Protein AF-0000000084396147 (afdb_homodimer)

Structure (mmCIF, N/CA/C/O backbone):
data_AF-0000000084396147-model_v1
#
loop_
_entity.id
_entity.type
_entity.pdbx_description
1 polymer 'Uncharacterized protein'
#
loop_
_atom_site.group_PDB
_atom_site.id
_atom_site.type_symbol
_atom_site.label_atom_id
_atom_site.label_alt_id
_atom_site.label_comp_id
_atom_site.label_asym_id
_atom_site.label_entity_id
_atom_site.label_seq_id
_atom_site.pdbx_PDB_ins_code
_atom_site.Cartn_x
_atom_site.Cartn_y
_atom_site.Cartn_z
_atom_site.occupancy
_atom_site.B_iso_or_equiv
_atom_site.auth_seq_id
_atom_site.auth_comp_id
_atom_site.auth_asym_id
_atom_site.auth_atom_id
_atom_site.pdbx_PDB_model_num
ATOM 1 N N . MET A 1 1 ? -31.562 9.648 -6.883 1 47.06 1 MET A N 1
ATOM 2 C CA . MET A 1 1 ? -31.438 8.195 -6.953 1 47.06 1 MET A CA 1
ATOM 3 C C . MET A 1 1 ? -31.266 7.602 -5.562 1 47.06 1 MET A C 1
ATOM 5 O O . MET A 1 1 ? -30.641 8.211 -4.691 1 47.06 1 MET A O 1
ATOM 9 N N . PRO A 1 2 ? -32.125 6.75 -5.215 1 52.59 2 PRO A N 1
ATOM 10 C CA . PRO A 1 2 ? -31.953 6.184 -3.875 1 52.59 2 PRO A CA 1
ATOM 11 C C . PRO A 1 2 ? -30.484 5.891 -3.551 1 52.59 2 PRO A C 1
ATOM 13 O O . PRO A 1 2 ? -29.703 5.594 -4.453 1 52.59 2 PRO A O 1
ATOM 16 N N . PRO A 1 3 ? -29.984 6.391 -2.49 1 56.5 3 PRO A N 1
ATOM 17 C CA . PRO A 1 3 ? -28.578 6.117 -2.156 1 56.5 3 PRO A CA 1
ATOM 18 C C . PRO A 1 3 ? -28.188 4.668 -2.424 1 56.5 3 PRO A C 1
ATOM 20 O O . PRO A 1 3 ? -29.016 3.764 -2.311 1 56.5 3 PRO A O 1
ATOM 23 N N . LYS A 1 4 ? -27.188 4.496 -3.266 1 65 4 LYS A N 1
ATOM 24 C CA . LYS A 1 4 ? -26.766 3.129 -3.545 1 65 4 LYS A CA 1
ATOM 25 C C . LYS A 1 4 ? -26.594 2.332 -2.254 1 65 4 LYS A C 1
ATOM 27 O O . LYS A 1 4 ? -26.109 2.865 -1.249 1 65 4 LYS A O 1
ATOM 32 N N . SER A 1 5 ? -27.391 1.349 -2.078 1 75.25 5 SER A N 1
ATOM 33 C CA . SER A 1 5 ? -27.453 0.517 -0.882 1 75.25 5 SER A CA 1
ATOM 34 C C . SER A 1 5 ? -26.078 0.096 -0.412 1 75.25 5 SER A C 1
ATOM 36 O O . SER A 1 5 ? -25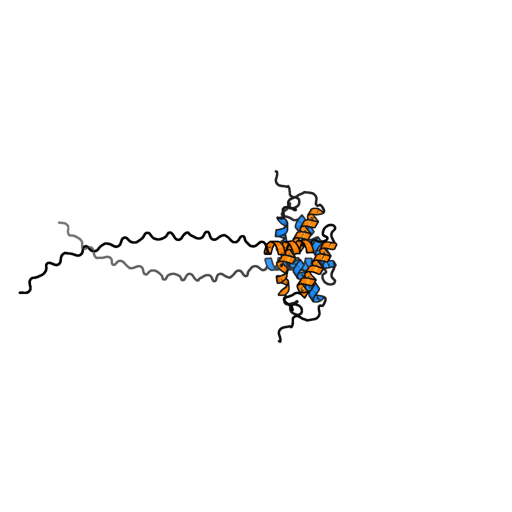.875 -0.236 0.76 1 75.25 5 SER A O 1
ATOM 38 N N . GLY A 1 6 ? -25.094 0.257 -1.219 1 87 6 GLY A N 1
ATOM 39 C CA . GLY A 1 6 ? -23.766 -0.21 -0.86 1 87 6 GLY A CA 1
ATOM 40 C C . GLY A 1 6 ? -23.656 -1.722 -0.788 1 87 6 GLY A C 1
ATOM 41 O O . GLY A 1 6 ? -22.656 -2.26 -0.321 1 87 6 GLY A O 1
ATOM 42 N N . ASN A 1 7 ? -24.734 -2.502 -1.278 1 92.38 7 ASN A N 1
ATOM 43 C CA . ASN A 1 7 ? -24.781 -3.955 -1.157 1 92.38 7 ASN A CA 1
ATOM 44 C C . ASN A 1 7 ? -24.75 -4.633 -2.525 1 92.38 7 ASN A C 1
ATOM 46 O O . ASN A 1 7 ? -25.281 -5.734 -2.691 1 92.38 7 ASN A O 1
ATOM 50 N N . ASP A 1 8 ? -24.234 -3.932 -3.51 1 94.38 8 ASP A N 1
ATOM 51 C CA . ASP A 1 8 ? -24.094 -4.535 -4.828 1 94.38 8 ASP A CA 1
ATOM 52 C C . ASP A 1 8 ? -23.156 -5.742 -4.781 1 94.38 8 ASP A C 1
ATOM 54 O O . ASP A 1 8 ? -22.328 -5.855 -3.875 1 94.38 8 ASP A O 1
ATOM 58 N N . PRO A 1 9 ? -23.422 -6.664 -5.762 1 96.44 9 PRO A N 1
ATOM 59 C CA . PRO A 1 9 ? -22.469 -7.781 -5.828 1 96.44 9 PRO A CA 1
ATOM 60 C C . PRO A 1 9 ? -21.047 -7.328 -6.133 1 96.44 9 PRO A C 1
ATOM 62 O O . PRO A 1 9 ? -20.844 -6.402 -6.926 1 96.44 9 PRO A O 1
ATOM 65 N N . TRP A 1 10 ? -20.141 -7.969 -5.406 1 96.94 10 TRP A N 1
ATOM 66 C CA . TRP A 1 10 ? -18.719 -7.699 -5.66 1 96.94 10 TRP A CA 1
ATOM 67 C C . TRP A 1 10 ? -18.312 -8.203 -7.043 1 96.94 10 TRP A C 1
ATOM 69 O O . TRP A 1 10 ? -18.688 -9.305 -7.445 1 96.94 10 TRP A O 1
ATOM 79 N N . ASN A 1 11 ? -17.656 -7.395 -7.824 1 96.19 11 ASN A N 1
ATOM 80 C CA . ASN A 1 11 ? -17.125 -7.848 -9.102 1 96.19 11 ASN A CA 1
ATOM 81 C C . ASN A 1 11 ? -15.641 -7.496 -9.25 1 96.19 11 ASN A C 1
ATOM 83 O O . ASN A 1 11 ? -15.047 -6.906 -8.352 1 96.19 11 ASN A O 1
ATOM 87 N N . ASP A 1 12 ? -15.031 -7.844 -10.398 1 96.62 12 ASP A N 1
ATOM 88 C CA . ASP A 1 12 ? -13.594 -7.699 -10.617 1 96.62 12 ASP A CA 1
ATOM 89 C C . ASP A 1 12 ? -13.195 -6.227 -10.672 1 96.62 12 ASP A C 1
ATOM 91 O O . ASP A 1 12 ? -12.078 -5.867 -10.297 1 96.62 12 ASP A O 1
ATOM 95 N N . GLU A 1 13 ? -14.055 -5.484 -11.094 1 97.12 13 GLU A N 1
ATOM 96 C CA . GLU A 1 13 ? -13.75 -4.062 -11.188 1 97.12 13 GLU A CA 1
ATOM 97 C C . GLU A 1 13 ? -13.516 -3.455 -9.805 1 97.12 13 GLU A C 1
ATOM 99 O O . GLU A 1 13 ? -12.648 -2.598 -9.633 1 97.12 13 GLU A O 1
ATOM 104 N N . HIS A 1 14 ? -14.2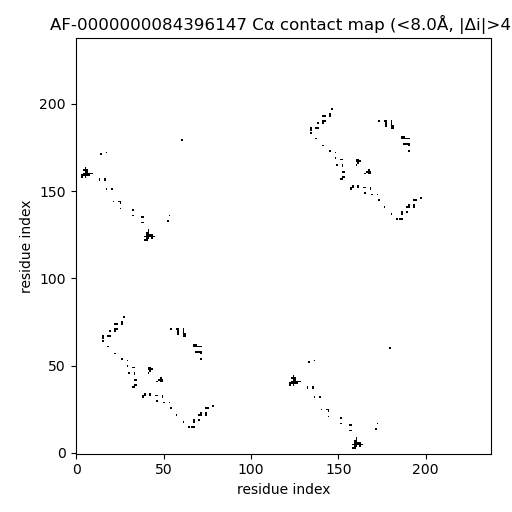73 -3.875 -8.867 1 98.19 14 HIS A N 1
ATOM 105 C CA . HIS A 1 14 ? -14.078 -3.402 -7.504 1 98.19 14 HIS A CA 1
ATOM 106 C C . HIS A 1 14 ? -12.68 -3.746 -7 1 98.19 14 HIS A C 1
ATOM 108 O O . HIS A 1 14 ? -11.992 -2.898 -6.422 1 98.19 14 HIS A O 1
ATOM 114 N N . THR A 1 15 ? -12.242 -4.965 -7.305 1 98.44 15 THR A N 1
ATOM 115 C CA . THR A 1 15 ? -10.914 -5.402 -6.895 1 98.44 15 THR A CA 1
ATOM 116 C C . THR A 1 15 ? -9.836 -4.59 -7.602 1 98.44 15 THR A C 1
ATOM 118 O O . THR A 1 15 ? -8.867 -4.156 -6.977 1 98.44 15 THR A O 1
ATOM 121 N N . ARG A 1 16 ? -10.094 -4.344 -8.859 1 98.5 16 ARG A N 1
ATOM 122 C CA . ARG A 1 16 ? -9.125 -3.578 -9.633 1 98.5 16 ARG A CA 1
ATOM 123 C C . ARG A 1 16 ? -8.984 -2.162 -9.086 1 98.5 16 ARG A C 1
ATOM 125 O O . ARG A 1 16 ? -7.871 -1.63 -9 1 98.5 16 ARG A O 1
ATOM 132 N N . GLU A 1 17 ? -10.07 -1.637 -8.664 1 98.31 17 GLU A N 1
ATOM 133 C CA . GLU A 1 17 ? -10.047 -0.285 -8.117 1 98.31 17 GLU A CA 1
ATOM 134 C C . GLU A 1 17 ? -9.305 -0.244 -6.785 1 98.31 17 GLU A C 1
ATOM 136 O O . GLU A 1 17 ? -8.586 0.72 -6.496 1 98.31 17 GLU A O 1
ATOM 141 N N . ILE A 1 18 ? -9.414 -1.258 -5.992 1 98.75 18 ILE A N 1
ATOM 142 C CA . ILE A 1 18 ? -8.688 -1.326 -4.727 1 98.75 18 ILE A CA 1
ATOM 143 C C . ILE A 1 18 ? -7.188 -1.435 -4.992 1 98.75 18 ILE A C 1
ATOM 145 O O . ILE A 1 18 ? -6.391 -0.709 -4.395 1 98.75 18 ILE A O 1
ATOM 149 N N . ILE A 1 19 ? -6.848 -2.256 -5.961 1 98.81 19 ILE A N 1
ATOM 150 C CA . ILE A 1 19 ? -5.441 -2.459 -6.301 1 98.81 19 ILE A CA 1
ATOM 151 C C . ILE A 1 19 ? -4.844 -1.156 -6.824 1 98.81 19 ILE A C 1
ATOM 153 O O . ILE A 1 19 ? -3.762 -0.747 -6.398 1 98.81 19 ILE A O 1
ATOM 157 N N . ARG A 1 20 ? -5.59 -0.518 -7.645 1 98.56 20 ARG A N 1
ATOM 158 C CA . ARG A 1 20 ? -5.109 0.75 -8.188 1 98.56 20 ARG A CA 1
ATOM 159 C C . ARG A 1 20 ? -4.914 1.779 -7.078 1 98.56 20 ARG A C 1
ATOM 161 O O . ARG A 1 20 ? -3.9 2.48 -7.047 1 98.56 20 ARG A O 1
ATOM 168 N N . GLY A 1 21 ? -5.844 1.813 -6.207 1 98.38 21 GLY A N 1
ATOM 169 C CA . GLY A 1 21 ? -5.742 2.717 -5.074 1 98.38 21 GLY A CA 1
ATOM 170 C C . GLY A 1 21 ? -4.547 2.428 -4.188 1 98.38 21 GLY A C 1
ATOM 171 O O . GLY A 1 21 ? -3.875 3.35 -3.721 1 98.38 21 GLY A O 1
ATOM 172 N N . MET A 1 22 ? -4.242 1.168 -3.965 1 98.75 22 MET A N 1
ATOM 173 C CA . MET A 1 22 ? -3.092 0.775 -3.156 1 98.75 22 MET A CA 1
ATOM 174 C C . MET A 1 22 ? -1.788 1.199 -3.826 1 98.75 22 MET A C 1
ATOM 176 O O . MET A 1 22 ? -0.907 1.765 -3.176 1 98.75 22 MET A O 1
ATOM 180 N N . ILE A 1 23 ? -1.721 0.936 -5.117 1 98.81 23 ILE A N 1
ATOM 181 C CA . ILE A 1 23 ? -0.537 1.297 -5.891 1 98.81 23 ILE A CA 1
ATOM 182 C C . ILE A 1 23 ? -0.331 2.809 -5.84 1 98.81 23 ILE A C 1
ATOM 184 O O . ILE A 1 23 ? 0.767 3.283 -5.539 1 98.81 23 ILE A O 1
ATOM 188 N N . ARG A 1 24 ? -1.347 3.51 -6.027 1 98.25 24 ARG A N 1
ATOM 189 C CA . ARG A 1 24 ? -1.283 4.969 -6.012 1 98.25 24 ARG A CA 1
ATOM 190 C C . ARG A 1 24 ? -0.835 5.484 -4.652 1 98.25 24 ARG A C 1
ATOM 192 O O . ARG A 1 24 ? 0.046 6.344 -4.566 1 98.25 24 ARG A O 1
ATOM 199 N N . MET A 1 25 ? -1.379 4.953 -3.648 1 98.12 25 MET A N 1
ATOM 200 C CA . MET A 1 25 ? -1.075 5.383 -2.287 1 98.12 25 MET A CA 1
ATOM 201 C C . MET A 1 25 ? 0.395 5.148 -1.957 1 98.12 25 MET A C 1
ATOM 203 O O . MET A 1 25 ? 1.067 6.039 -1.434 1 98.12 25 MET A O 1
ATOM 207 N N . ILE A 1 26 ? 0.879 4.023 -2.303 1 98.62 26 ILE A N 1
ATOM 208 C CA . ILE A 1 26 ? 2.264 3.682 -2 1 98.62 26 ILE A CA 1
ATOM 209 C C . ILE A 1 26 ? 3.205 4.551 -2.83 1 98.62 26 ILE A C 1
ATOM 211 O O . ILE A 1 26 ? 4.168 5.117 -2.305 1 98.62 26 ILE A O 1
ATOM 215 N N . LEU A 1 27 ? 2.883 4.742 -4.082 1 98.31 27 LEU A N 1
ATOM 216 C CA . LEU A 1 27 ? 3.734 5.531 -4.965 1 98.31 27 LEU A CA 1
ATOM 217 C C . LEU A 1 27 ? 3.77 6.988 -4.523 1 98.31 27 LEU A C 1
ATOM 219 O O . LEU A 1 27 ? 4.812 7.641 -4.602 1 98.31 27 LEU A O 1
ATOM 223 N N . GLN A 1 28 ? 2.707 7.484 -4 1 96.81 28 GLN A N 1
ATOM 224 C CA . GLN A 1 28 ? 2.625 8.875 -3.566 1 96.81 28 GLN A CA 1
ATOM 225 C C . GLN A 1 28 ? 3.398 9.094 -2.27 1 96.81 28 GLN A C 1
ATOM 227 O O . GLN A 1 28 ? 3.777 10.219 -1.95 1 96.81 28 GLN A O 1
ATOM 232 N N . ASN A 1 29 ? 3.641 8.023 -1.594 1 96.88 29 ASN A N 1
ATOM 233 C CA . ASN A 1 29 ? 4.254 8.148 -0.275 1 96.88 29 ASN A CA 1
ATOM 234 C C . ASN A 1 29 ? 5.617 7.469 -0.222 1 96.88 29 ASN A C 1
ATOM 236 O O . ASN A 1 29 ? 6.121 7.16 0.86 1 96.88 29 ASN A O 1
ATOM 240 N N . ARG A 1 30 ? 6.25 7.215 -1.302 1 95.19 30 ARG A N 1
ATOM 241 C CA . ARG A 1 30 ? 7.52 6.5 -1.397 1 95.19 30 ARG A CA 1
ATOM 242 C C . ARG A 1 30 ? 8.586 7.164 -0.536 1 95.19 30 ARG A C 1
ATOM 244 O O . ARG A 1 30 ? 9.406 6.48 0.086 1 95.19 30 ARG A O 1
ATOM 251 N N . PRO A 1 31 ? 8.617 8.477 -0.438 1 94.12 31 PRO A N 1
ATOM 252 C CA . PRO A 1 31 ? 9.703 9.102 0.326 1 94.12 31 PRO A CA 1
ATOM 253 C C . PRO A 1 31 ? 9.688 8.703 1.8 1 94.12 31 PRO A C 1
ATOM 255 O O . PRO A 1 31 ? 10.727 8.742 2.465 1 94.12 31 PRO A O 1
ATOM 258 N N . THR A 1 32 ? 8.484 8.336 2.271 1 95.94 32 THR A N 1
ATOM 259 C CA . THR A 1 32 ? 8.383 7.875 3.652 1 95.94 32 THR A CA 1
ATOM 260 C C . THR A 1 32 ? 9.297 6.676 3.893 1 95.94 32 THR A C 1
ATOM 262 O O . THR A 1 32 ? 9.883 6.543 4.969 1 95.94 32 THR A O 1
ATOM 265 N N . PHE A 1 33 ? 9.516 5.863 2.914 1 97.44 33 PHE A N 1
ATOM 266 C CA . PHE A 1 33 ? 10.297 4.641 3.029 1 97.44 33 PHE A CA 1
ATOM 267 C C . PHE A 1 33 ? 11.789 4.961 3.08 1 97.44 33 PHE A C 1
ATOM 269 O O . PHE A 1 33 ? 12.57 4.195 3.645 1 97.44 33 PHE A O 1
ATOM 276 N N . TYR A 1 34 ? 12.148 6.102 2.59 1 94.5 34 TYR A N 1
ATOM 277 C CA . TYR A 1 34 ? 13.562 6.445 2.457 1 94.5 34 TYR A CA 1
ATOM 278 C C . TYR A 1 34 ? 14.18 6.77 3.812 1 94.5 34 TYR A C 1
ATOM 280 O O . TYR A 1 34 ? 15.398 6.77 3.965 1 94.5 34 TYR A O 1
ATOM 288 N N . THR A 1 35 ? 13.312 7.016 4.684 1 92.88 35 THR A N 1
ATOM 289 C CA . THR A 1 35 ? 13.789 7.473 5.984 1 92.88 35 THR A CA 1
ATOM 290 C C . THR A 1 35 ? 13.664 6.367 7.027 1 92.88 35 THR A C 1
ATOM 292 O O . THR A 1 35 ? 13.93 6.586 8.211 1 92.88 35 THR A O 1
ATOM 295 N N . PHE A 1 36 ? 13.266 5.203 6.629 1 95.5 36 PHE A N 1
ATOM 296 C CA . PHE A 1 36 ? 13.211 4.094 7.57 1 95.5 36 PHE A CA 1
ATOM 297 C C . PHE A 1 36 ? 14.602 3.781 8.117 1 95.5 36 PHE A C 1
ATOM 299 O O . PHE A 1 36 ? 15.547 3.584 7.355 1 95.5 36 PHE A O 1
ATOM 306 N N . PRO A 1 37 ? 14.703 3.67 9.383 1 95.19 37 PRO A N 1
ATOM 307 C CA . PRO A 1 37 ? 16 3.354 9.961 1 95.19 37 PRO A CA 1
ATOM 308 C C . PRO A 1 37 ? 16.578 2.031 9.445 1 95.19 37 PRO A C 1
ATOM 310 O O . PRO A 1 37 ? 17.781 1.929 9.188 1 95.19 37 PRO A O 1
ATOM 313 N N . ALA A 1 38 ? 15.75 1.101 9.234 1 95.44 38 ALA A N 1
ATOM 314 C CA . ALA A 1 38 ? 16.156 -0.234 8.805 1 95.44 38 ALA A CA 1
ATOM 315 C C . ALA A 1 38 ? 16.688 -0.218 7.375 1 95.44 38 ALA A C 1
ATOM 317 O O . ALA A 1 38 ? 17.297 -1.181 6.922 1 95.44 38 ALA A O 1
ATOM 318 N N . LEU A 1 39 ? 16.453 0.904 6.703 1 97.25 39 LEU A N 1
ATOM 319 C CA . LEU A 1 39 ? 16.828 0.969 5.297 1 97.25 39 LEU A CA 1
ATOM 320 C C . LEU A 1 39 ? 17.969 1.969 5.082 1 97.25 39 LEU A C 1
ATOM 322 O O . LEU A 1 39 ? 18.328 2.264 3.941 1 97.25 39 LEU A O 1
ATOM 326 N N . GLU A 1 40 ? 18.5 2.512 6.109 1 94.62 40 GLU A N 1
ATOM 327 C CA . GLU A 1 40 ? 19.531 3.535 6.031 1 94.62 40 GLU A CA 1
ATOM 328 C C . GLU A 1 40 ? 20.75 3.035 5.242 1 94.62 40 GLU A C 1
ATOM 330 O O . GLU A 1 40 ? 21.328 3.781 4.457 1 94.62 40 GLU A O 1
ATOM 335 N N . GLY A 1 41 ? 21.047 1.804 5.367 1 94.75 41 GLY A N 1
ATOM 336 C CA . GLY A 1 41 ? 22.234 1.228 4.73 1 94.75 41 GLY A CA 1
ATOM 337 C C . GLY A 1 41 ? 22.078 1.095 3.225 1 94.75 41 GLY A C 1
ATOM 338 O O . GLY A 1 41 ? 23.078 0.9 2.518 1 94.75 41 GLY A O 1
ATOM 339 N N . VAL A 1 42 ? 20.859 1.309 2.773 1 96.75 42 VAL A N 1
ATOM 340 C CA . VAL A 1 42 ? 20.641 1.106 1.344 1 96.75 42 VAL A CA 1
ATOM 341 C C . VAL A 1 42 ? 19.984 2.338 0.742 1 96.75 42 VAL A C 1
ATOM 343 O O . VAL A 1 42 ? 19.328 2.252 -0.305 1 96.75 42 VAL A O 1
ATOM 346 N N . SER A 1 43 ? 20.078 3.447 1.397 1 95.25 43 SER A N 1
ATOM 347 C CA . SER A 1 43 ? 19.328 4.637 1.021 1 95.25 43 SER A CA 1
ATOM 348 C C . SER A 1 43 ? 20.188 5.605 0.216 1 95.25 43 SER A C 1
ATOM 350 O O . SER A 1 43 ? 19.812 6.77 0.039 1 95.25 43 SER A O 1
ATOM 352 N N . ALA A 1 44 ? 21.312 5.164 -0.291 1 91.81 44 ALA A N 1
ATOM 353 C CA . ALA A 1 44 ? 22.172 6.043 -1.071 1 91.81 44 ALA A CA 1
ATOM 354 C C . ALA A 1 44 ? 21.438 6.598 -2.291 1 91.81 44 ALA A C 1
ATOM 356 O O . ALA A 1 44 ? 20.359 6.121 -2.637 1 91.81 44 ALA A O 1
ATOM 357 N N . ASN A 1 45 ? 21.969 7.668 -2.871 1 93.88 45 ASN A N 1
ATOM 358 C CA . ASN A 1 45 ? 21.422 8.266 -4.082 1 93.88 45 ASN A CA 1
ATOM 359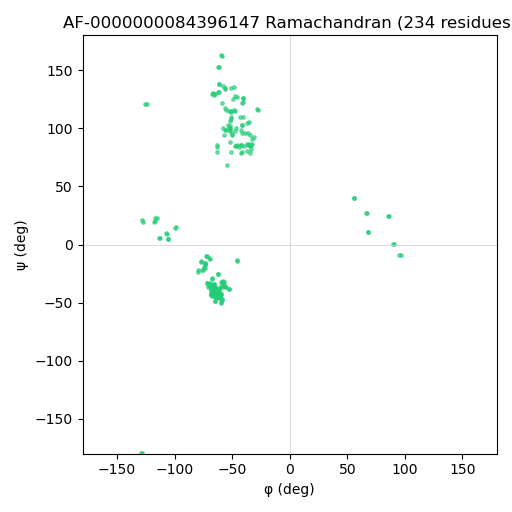 C C . ASN A 1 45 ? 19.938 8.633 -3.906 1 93.88 45 ASN A C 1
ATOM 361 O O . ASN A 1 45 ? 19.109 8.32 -4.762 1 93.88 45 ASN A O 1
ATOM 365 N N . ARG A 1 46 ? 19.594 9.133 -2.785 1 92.5 46 ARG A N 1
ATOM 366 C CA . ARG A 1 46 ? 18.281 9.664 -2.473 1 92.5 46 ARG A CA 1
ATOM 367 C C . ARG A 1 46 ? 17.234 8.555 -2.477 1 92.5 46 ARG A C 1
ATOM 369 O O . ARG A 1 46 ? 16.094 8.773 -2.9 1 92.5 46 ARG A O 1
ATOM 376 N N . GLY A 1 47 ? 17.688 7.332 -2.191 1 95.31 47 GLY A N 1
ATOM 377 C CA . GLY A 1 47 ? 16.734 6.234 -2.023 1 95.31 47 GLY A CA 1
ATOM 378 C C . GLY A 1 47 ? 16.375 5.559 -3.332 1 95.31 47 GLY A C 1
ATOM 379 O O . GLY A 1 47 ? 15.328 4.918 -3.432 1 95.31 47 GLY A O 1
ATOM 380 N N . ASP A 1 48 ? 17.25 5.633 -4.371 1 96.12 48 ASP A N 1
ATOM 381 C CA . ASP A 1 48 ? 16.938 5.102 -5.699 1 96.12 48 ASP A CA 1
ATOM 382 C C . ASP A 1 48 ? 16.703 3.594 -5.645 1 96.12 48 ASP A C 1
ATOM 384 O O . ASP A 1 48 ? 15.805 3.076 -6.305 1 96.12 48 ASP A O 1
ATOM 388 N N . ARG A 1 49 ? 17.453 2.857 -4.836 1 97.31 49 ARG A N 1
ATOM 389 C CA . ARG A 1 49 ? 17.328 1.409 -4.73 1 97.31 49 ARG A CA 1
ATOM 390 C C . ARG A 1 49 ? 16.016 1.034 -4.027 1 97.31 49 ARG A C 1
ATOM 392 O O . ARG A 1 49 ? 15.367 0.059 -4.402 1 97.31 49 ARG A O 1
ATOM 399 N N . ILE A 1 50 ? 15.656 1.828 -3.078 1 98.31 50 ILE A N 1
ATOM 400 C CA . ILE A 1 50 ? 14.414 1.602 -2.352 1 98.31 50 ILE A CA 1
ATOM 401 C C . ILE A 1 50 ? 13.219 1.838 -3.279 1 98.31 50 ILE A C 1
ATOM 403 O O . ILE A 1 50 ? 12.305 1.015 -3.346 1 98.31 50 ILE A O 1
ATOM 407 N N . ASN A 1 51 ? 13.328 2.916 -4.023 1 98 51 ASN A N 1
ATOM 408 C CA . ASN A 1 51 ? 12.281 3.236 -4.992 1 98 51 ASN A CA 1
ATOM 409 C C . ASN A 1 51 ? 12.125 2.129 -6.031 1 98 51 ASN A C 1
ATOM 411 O O . ASN A 1 51 ? 11.008 1.74 -6.363 1 98 51 ASN A O 1
ATOM 415 N N . ALA A 1 52 ? 13.219 1.633 -6.52 1 98.25 52 ALA A N 1
ATOM 416 C CA . ALA A 1 52 ? 13.188 0.556 -7.508 1 98.25 52 ALA A CA 1
ATOM 417 C C . ALA A 1 52 ? 12.523 -0.694 -6.934 1 98.25 52 ALA A C 1
ATOM 419 O O . ALA A 1 52 ? 11.727 -1.346 -7.605 1 98.25 52 ALA A O 1
ATOM 420 N N . LYS A 1 53 ? 12.836 -1 -5.699 1 98.69 53 LYS A N 1
ATOM 421 C CA . LYS A 1 53 ? 12.266 -2.184 -5.059 1 98.69 53 LYS A CA 1
ATOM 422 C C . LYS A 1 53 ? 10.766 -2.014 -4.824 1 98.69 53 LYS A C 1
ATOM 424 O O . LYS A 1 53 ? 9.992 -2.951 -5.023 1 98.69 53 LYS A O 1
ATOM 429 N N . ILE A 1 54 ? 10.359 -0.833 -4.438 1 98.75 54 ILE A N 1
ATOM 430 C CA . ILE A 1 54 ? 8.945 -0.538 -4.25 1 98.75 54 ILE A CA 1
ATOM 431 C C . ILE A 1 54 ? 8.188 -0.773 -5.555 1 98.75 54 ILE A C 1
ATOM 433 O O . ILE A 1 54 ? 7.16 -1.452 -5.566 1 98.75 54 ILE A O 1
ATOM 437 N N . LYS A 1 55 ? 8.703 -0.276 -6.586 1 98.62 55 LYS A N 1
ATOM 438 C CA . LYS A 1 55 ? 8.055 -0.444 -7.887 1 98.62 55 LYS A CA 1
ATOM 439 C C . LYS A 1 55 ? 8 -1.916 -8.289 1 98.62 55 LYS A C 1
ATOM 441 O O . LYS A 1 55 ? 6.992 -2.379 -8.828 1 98.62 55 LYS A O 1
ATOM 446 N N . GLN A 1 56 ? 9.07 -2.641 -8.008 1 98.56 56 GLN A N 1
ATOM 447 C CA . GLN A 1 56 ? 9.109 -4.07 -8.305 1 98.56 56 GLN A CA 1
ATOM 448 C C . GLN A 1 56 ? 8.023 -4.82 -7.539 1 98.56 56 GLN A C 1
ATOM 450 O O . GLN A 1 56 ? 7.328 -5.664 -8.102 1 98.56 56 GLN A O 1
ATOM 455 N N . ILE A 1 57 ? 7.852 -4.488 -6.316 1 98.62 57 ILE A N 1
ATOM 456 C CA . ILE A 1 57 ? 6.871 -5.152 -5.461 1 98.62 57 ILE A CA 1
ATOM 457 C C . ILE A 1 57 ? 5.461 -4.824 -5.941 1 98.62 57 ILE A C 1
ATOM 459 O O . ILE A 1 57 ? 4.613 -5.715 -6.043 1 98.62 57 ILE A O 1
ATOM 463 N N . LEU A 1 58 ? 5.238 -3.598 -6.277 1 98.75 58 LEU A N 1
ATOM 464 C CA . LEU A 1 58 ? 3.924 -3.17 -6.742 1 98.75 58 LEU A CA 1
ATOM 465 C C . LEU A 1 58 ? 3.588 -3.811 -8.086 1 98.75 58 LEU A C 1
ATOM 467 O O . LEU A 1 58 ? 2.434 -4.172 -8.328 1 98.75 58 LEU A O 1
ATOM 471 N N . LYS A 1 59 ? 4.578 -3.959 -8.938 1 98.69 59 LYS A N 1
ATOM 472 C CA . LYS A 1 59 ? 4.363 -4.637 -10.211 1 98.69 59 LYS A CA 1
ATOM 473 C C . LYS A 1 59 ? 3.986 -6.102 -10 1 98.69 59 LYS A C 1
ATOM 475 O O . LYS A 1 59 ? 3.062 -6.609 -10.633 1 98.69 59 LYS A O 1
ATOM 480 N N . LYS A 1 60 ? 4.633 -6.727 -9.086 1 98.25 60 LYS A N 1
ATOM 481 C CA . LYS A 1 60 ? 4.309 -8.117 -8.781 1 98.25 60 LYS A CA 1
ATOM 482 C C . LYS A 1 60 ? 2.891 -8.234 -8.219 1 98.25 60 LYS A C 1
ATOM 484 O O . LYS A 1 60 ? 2.15 -9.148 -8.586 1 98.25 60 LYS A O 1
ATOM 489 N N . LEU A 1 61 ? 2.533 -7.297 -7.367 1 98.31 61 LEU A N 1
ATOM 490 C CA . LEU A 1 61 ? 1.173 -7.277 -6.84 1 98.31 61 LEU A CA 1
ATOM 491 C C . LEU A 1 61 ? 0.155 -7.145 -7.969 1 98.31 61 LEU A C 1
ATOM 493 O O . LEU A 1 61 ? -0.822 -7.895 -8.016 1 98.31 61 LEU A O 1
ATOM 497 N N . SER A 1 62 ? 0.411 -6.195 -8.805 1 98.25 62 SER A N 1
ATOM 498 C CA . SER A 1 62 ? -0.511 -5.938 -9.906 1 98.25 62 SER A CA 1
ATOM 499 C C . SER A 1 62 ? -0.656 -7.164 -10.805 1 98.25 62 SER A C 1
ATOM 501 O O . SER A 1 62 ? -1.75 -7.457 -11.289 1 98.25 62 SER A O 1
ATOM 503 N N . GLU A 1 63 ? 0.33 -7.93 -10.961 1 96.81 63 GLU A N 1
ATOM 504 C CA . GLU A 1 63 ? 0.358 -9.086 -11.852 1 96.81 63 GLU A CA 1
ATOM 505 C C . GLU A 1 63 ? -0.457 -10.242 -11.281 1 96.81 63 GLU A C 1
ATOM 507 O O . GLU A 1 63 ? -0.817 -11.172 -12.008 1 96.81 63 GLU A O 1
ATOM 512 N N . MET A 1 64 ? -0.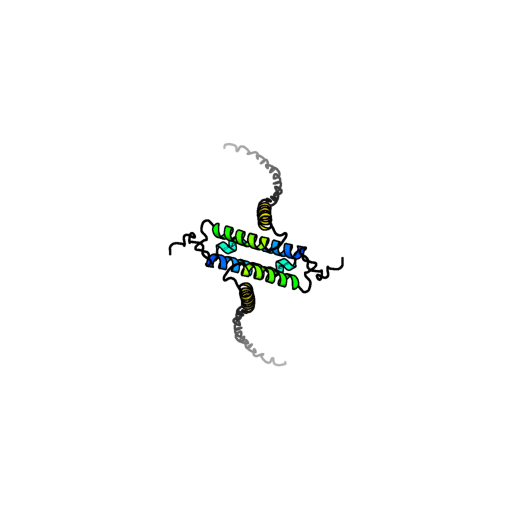759 -10.188 -10.039 1 96.25 64 MET A N 1
ATOM 513 C CA . MET A 1 64 ? -1.537 -11.242 -9.398 1 96.25 64 MET A CA 1
ATOM 514 C C . MET A 1 64 ? -3.016 -11.125 -9.75 1 96.25 64 MET A C 1
ATOM 516 O O . MET A 1 64 ? -3.789 -12.055 -9.531 1 96.25 64 MET A O 1
ATOM 520 N N . TYR A 1 65 ? -3.373 -10 -10.289 1 97.56 65 TYR A N 1
ATOM 521 C CA . TYR A 1 65 ? -4.785 -9.727 -10.547 1 97.56 65 TYR A CA 1
ATOM 522 C C . TYR A 1 65 ? -5.016 -9.359 -12.008 1 97.56 65 TYR A C 1
ATOM 524 O O . TYR A 1 65 ? -4.473 -8.367 -12.492 1 97.56 65 TYR A O 1
ATOM 532 N N . PRO A 1 66 ? -5.867 -10.203 -12.594 1 97.31 66 PRO A N 1
ATOM 533 C CA . PRO A 1 66 ? -6.152 -9.914 -14 1 97.31 66 PRO A CA 1
ATOM 534 C C . PRO A 1 66 ? -6.676 -8.492 -14.219 1 97.31 66 PRO A C 1
ATOM 536 O O . PRO A 1 66 ? -7.531 -8.023 -13.461 1 97.31 66 PRO A O 1
ATOM 539 N N . GLY A 1 67 ? -6.117 -7.852 -15.211 1 97.62 67 GLY A N 1
ATOM 540 C CA . GLY A 1 67 ? -6.586 -6.52 -15.562 1 97.62 67 GLY A CA 1
ATOM 541 C C . GLY A 1 67 ? -5.84 -5.418 -14.836 1 97.62 67 GLY A C 1
ATOM 542 O O . GLY A 1 67 ? -6.109 -4.234 -15.055 1 97.62 67 GLY A O 1
ATOM 543 N N . CYS A 1 68 ? -4.926 -5.809 -14.039 1 98.38 68 CYS A N 1
ATOM 544 C CA . CYS A 1 68 ? -4.207 -4.801 -13.273 1 98.38 68 CYS A CA 1
ATOM 545 C C . CYS A 1 68 ? -2.793 -4.613 -13.805 1 98.38 68 CYS A C 1
ATOM 547 O O . CYS A 1 68 ? -2.008 -3.846 -13.242 1 98.38 68 CYS A O 1
ATOM 549 N N . GLU A 1 69 ? -2.68 -5.277 -14.938 1 96.12 69 GLU A N 1
ATOM 550 C CA . GLU A 1 69 ? -1.368 -5.16 -15.57 1 96.12 69 GLU A CA 1
ATOM 551 C C . GLU A 1 69 ? -1.096 -3.725 -16.016 1 96.12 69 GLU A C 1
ATOM 553 O O . GLU A 1 69 ? -1.981 -3.057 -16.547 1 96.12 69 GLU A O 1
ATOM 558 N N . GLY A 1 70 ? -0.006 -3.094 -15.711 1 97.06 70 GLY A N 1
ATOM 559 C CA . GLY A 1 70 ? 0.371 -1.767 -16.172 1 97.06 70 GLY A CA 1
ATOM 560 C C . GLY A 1 70 ? -0.001 -0.669 -15.195 1 97.06 70 GLY A C 1
ATOM 561 O O . GLY A 1 70 ? 0.374 0.49 -15.383 1 97.06 70 GLY A O 1
ATOM 562 N N . PHE A 1 71 ? -0.762 -1.021 -14.18 1 98.5 71 PHE A N 1
ATOM 563 C CA . PHE A 1 71 ? -1.263 -0.024 -13.242 1 98.5 71 PHE A CA 1
ATOM 564 C C . PHE A 1 71 ? -0.121 0.818 -12.688 1 98.5 71 PHE A C 1
ATOM 566 O O . PHE A 1 71 ? -0.263 2.031 -12.516 1 98.5 71 PHE A O 1
ATOM 573 N N . VAL A 1 72 ? 0.97 0.176 -12.453 1 98.69 72 VAL A N 1
ATOM 574 C CA . VAL A 1 72 ? 2.094 0.892 -11.859 1 98.69 72 VAL A CA 1
ATOM 575 C C . VAL A 1 72 ? 2.602 1.957 -12.828 1 98.69 72 VAL A C 1
ATOM 577 O O . VAL A 1 72 ? 2.758 3.121 -12.453 1 98.69 72 VAL A O 1
ATOM 580 N N . GLU A 1 73 ? 2.795 1.554 -14.023 1 97.81 73 GLU A N 1
ATOM 581 C CA . GLU A 1 73 ? 3.26 2.494 -15.039 1 97.81 73 GLU A CA 1
ATOM 582 C C . GLU A 1 73 ? 2.244 3.611 -15.266 1 97.81 73 GLU A C 1
ATOM 584 O O . GLU A 1 73 ? 2.619 4.777 -15.406 1 97.81 73 GLU A O 1
ATOM 589 N N . GLU A 1 74 ? 1.059 3.277 -15.328 1 97.69 74 GLU A N 1
ATOM 590 C CA . GLU A 1 74 ? 0.003 4.27 -15.516 1 97.69 74 GLU A CA 1
ATOM 591 C C . GLU A 1 74 ? -0.026 5.27 -14.367 1 97.69 74 GLU A C 1
ATOM 593 O O . GLU A 1 74 ? -0.113 6.48 -14.594 1 97.69 74 GLU A O 1
ATOM 598 N N . GLU A 1 75 ? 0.091 4.754 -13.172 1 97.75 75 GLU A N 1
ATOM 599 C CA . GLU A 1 75 ? 0.031 5.637 -12.008 1 97.75 75 GLU A CA 1
ATOM 600 C C . GLU A 1 75 ? 1.273 6.52 -11.93 1 97.75 75 GLU A C 1
ATOM 602 O O . GLU A 1 75 ? 1.19 7.676 -11.516 1 97.75 75 GLU A O 1
ATOM 607 N N . ILE A 1 76 ? 2.381 6.02 -12.328 1 96.94 76 ILE A N 1
ATOM 608 C CA . ILE A 1 76 ? 3.594 6.828 -12.383 1 96.94 76 ILE A CA 1
ATOM 609 C C . ILE A 1 76 ? 3.41 7.973 -13.375 1 96.94 76 ILE A C 1
ATOM 611 O O . ILE A 1 76 ? 3.756 9.117 -13.086 1 96.94 76 ILE A O 1
ATOM 615 N N . LYS A 1 77 ? 2.859 7.68 -14.484 1 95.88 77 LYS A N 1
ATOM 616 C CA . LYS A 1 77 ? 2.596 8.695 -15.5 1 95.88 77 LYS A CA 1
ATOM 617 C C . LYS A 1 77 ? 1.61 9.742 -14.992 1 95.88 77 LYS A C 1
ATOM 619 O O . LYS A 1 77 ? 1.781 10.938 -15.234 1 95.88 77 LYS A O 1
ATOM 624 N N . ASN A 1 78 ? 0.643 9.344 -14.258 1 94.06 78 ASN A N 1
ATOM 625 C CA . ASN A 1 78 ? -0.359 10.25 -13.703 1 94.06 78 ASN A CA 1
ATOM 626 C C . ASN A 1 78 ? 0.25 11.203 -12.68 1 94.06 78 ASN A C 1
ATOM 628 O O . ASN A 1 78 ? -0.182 12.352 -12.555 1 94.06 78 ASN A O 1
ATOM 632 N N . MET A 1 79 ? 1.163 10.734 -11.93 1 90.81 79 MET A N 1
ATOM 633 C CA . MET A 1 79 ? 1.811 11.555 -10.914 1 90.81 79 MET A CA 1
ATOM 634 C C . MET A 1 79 ? 2.641 12.656 -11.555 1 90.81 79 MET A C 1
ATOM 636 O O . MET A 1 79 ? 2.707 13.773 -11.031 1 90.81 79 MET A O 1
ATOM 640 N N . VAL A 1 80 ? 3.311 12.336 -12.594 1 83.44 80 VAL A N 1
ATOM 641 C CA . VAL A 1 80 ? 4.133 13.312 -13.305 1 83.44 80 VAL A CA 1
ATOM 642 C C . VAL A 1 80 ? 3.24 14.383 -13.922 1 83.44 80 VAL A C 1
ATOM 644 O O . VAL A 1 80 ? 3.566 15.578 -13.867 1 83.44 80 VAL A O 1
ATOM 647 N N . LYS A 1 81 ? 2.154 14.062 -14.391 1 75.5 81 LYS A N 1
ATOM 648 C CA . LYS A 1 81 ? 1.221 15.008 -14.992 1 75.5 81 LYS A CA 1
ATOM 649 C C . LYS A 1 81 ? 0.639 15.953 -13.945 1 75.5 81 LYS A C 1
ATOM 651 O O . LYS A 1 81 ? 0.454 17.141 -14.211 1 75.5 81 LYS A O 1
ATOM 656 N N . SER A 1 82 ? 0.334 15.359 -12.852 1 67.19 82 SER A N 1
ATOM 657 C CA . SER A 1 82 ? -0.25 16.172 -11.789 1 67.19 82 SER A CA 1
ATOM 658 C C . SER A 1 82 ? 0.755 17.188 -11.258 1 67.19 82 SER A C 1
ATOM 660 O O . SER A 1 82 ? 0.374 18.281 -10.812 1 67.19 82 SER A O 1
ATOM 662 N N . ARG A 1 83 ? 1.955 16.797 -11.227 1 61.22 83 ARG A N 1
ATOM 663 C CA . ARG A 1 83 ? 2.982 17.719 -10.773 1 61.22 83 ARG A CA 1
ATOM 664 C C . ARG A 1 83 ? 3.23 18.812 -11.812 1 61.22 83 ARG A C 1
ATOM 666 O O . ARG A 1 83 ? 3.635 19.922 -11.469 1 61.22 83 ARG A O 1
ATOM 673 N N . GLY A 1 84 ? 3.059 18.375 -13.094 1 55.56 84 GLY A N 1
ATOM 674 C CA . GLY A 1 84 ? 3.328 19.312 -14.18 1 55.56 84 GLY A CA 1
ATOM 675 C C . GLY A 1 84 ? 2.189 20.281 -14.422 1 55.56 84 GLY A C 1
ATOM 676 O O . GLY A 1 84 ? 2.262 21.109 -15.336 1 55.56 84 GLY A O 1
ATOM 677 N N . THR A 1 85 ? 1.06 19.828 -14.008 1 50.06 85 THR A N 1
ATOM 678 C CA . THR A 1 85 ? 0.087 20.875 -14.289 1 50.06 85 THR A CA 1
ATOM 679 C C . THR A 1 85 ? 0.41 22.141 -13.5 1 50.06 85 THR A C 1
ATOM 681 O O . THR A 1 85 ? 0.387 22.141 -12.266 1 50.06 85 THR A O 1
ATOM 684 N N . PRO A 1 86 ? 1.183 22.812 -14.047 1 50.78 86 PRO A N 1
ATOM 685 C CA . PRO A 1 86 ? 1.509 24.078 -13.398 1 50.78 86 PRO A CA 1
ATOM 686 C C . PRO A 1 86 ? 0.298 24.734 -12.727 1 50.78 86 PRO A C 1
ATOM 688 O O . PRO A 1 86 ? -0.82 24.625 -13.242 1 50.78 86 PRO A O 1
ATOM 691 N N . SER A 1 87 ? 0.276 24.625 -11.398 1 48.25 87 SER A N 1
ATOM 692 C CA . SER A 1 87 ? -0.75 25.438 -10.758 1 48.25 87 SER A CA 1
ATOM 693 C C . SER A 1 87 ? -1.088 26.672 -11.602 1 48.25 87 SER A C 1
ATOM 695 O O . SER A 1 87 ? -0.194 27.312 -12.148 1 48.25 87 SER A O 1
ATOM 697 N N . PRO A 1 88 ? -2.342 26.625 -12.023 1 47.84 88 PRO A N 1
ATOM 698 C CA . PRO A 1 88 ? -2.623 27.844 -12.781 1 47.84 88 PRO A CA 1
ATOM 699 C C . PRO A 1 88 ? -2.029 29.094 -12.125 1 47.84 88 PRO A C 1
ATOM 701 O O . PRO A 1 88 ? -2.197 29.297 -10.914 1 47.84 88 PRO A O 1
ATOM 704 N N . LYS A 1 89 ? -0.924 29.453 -12.562 1 43.12 89 LYS A N 1
ATOM 705 C CA . LYS A 1 89 ? -0.422 30.75 -12.117 1 43.12 89 LYS A CA 1
ATOM 706 C C . LYS A 1 89 ? -1.565 31.75 -11.898 1 43.12 89 LYS A C 1
ATOM 708 O O . LYS A 1 89 ? -2.318 32.031 -12.828 1 43.12 89 LYS A O 1
ATOM 713 N N . SER A 1 90 ? -2.236 31.75 -10.812 1 42.62 90 SER A N 1
ATOM 714 C CA . SER A 1 90 ? -3.123 32.875 -10.539 1 42.62 90 SER A CA 1
ATOM 715 C C . SER A 1 90 ? -2.584 34.156 -11.156 1 42.62 90 SER A C 1
ATOM 717 O O . SER A 1 90 ? -1.461 34.562 -10.859 1 42.62 90 SER A O 1
ATOM 719 N N . LYS A 1 91 ? -2.969 34.5 -12.336 1 43.41 91 LYS A N 1
ATOM 720 C CA . LYS A 1 91 ? -2.707 35.844 -12.852 1 43.41 91 LYS A CA 1
ATOM 721 C C . LYS A 1 91 ? -2.936 36.906 -11.773 1 43.41 91 LYS A C 1
ATOM 723 O O . LYS A 1 91 ? -4.055 37.062 -11.281 1 43.41 91 LYS A O 1
ATOM 728 N N . LYS A 1 92 ? -2.018 37.094 -10.891 1 42.72 92 LYS A N 1
ATOM 729 C CA . LYS A 1 92 ? -2.145 38.312 -10.078 1 42.72 92 LYS A CA 1
ATOM 730 C C . LYS A 1 92 ? -2.75 39.469 -10.891 1 42.72 92 LYS A C 1
ATOM 732 O O . LYS A 1 92 ? -2.223 39.812 -11.945 1 42.72 92 LYS A O 1
ATOM 737 N N . THR A 1 93 ? -4.016 39.594 -10.984 1 42.38 93 THR A N 1
ATOM 738 C CA . THR A 1 93 ? -4.578 40.844 -11.523 1 42.38 93 THR A CA 1
ATOM 739 C C . THR A 1 93 ? -3.74 42.031 -11.102 1 42.38 93 THR A C 1
ATOM 741 O O . THR A 1 93 ? -3.555 42.281 -9.906 1 42.38 93 THR A O 1
ATOM 744 N N . GLY A 1 94 ? -2.699 42.375 -11.836 1 38.59 94 GLY A N 1
ATOM 745 C CA . GLY A 1 94 ? -1.953 43.594 -11.609 1 38.59 94 GLY A CA 1
ATOM 746 C C . GLY A 1 94 ? -2.814 44.75 -11.094 1 38.59 94 GLY A C 1
ATOM 747 O O . GLY A 1 94 ? -3.824 45.094 -11.703 1 38.59 94 GLY A O 1
ATOM 748 N N . LYS A 1 95 ? -3.043 44.875 -9.773 1 41.5 95 LYS A N 1
ATOM 749 C CA . LYS A 1 95 ? -3.68 46.062 -9.258 1 41.5 95 LYS A CA 1
ATOM 750 C C . LYS A 1 95 ? -3.232 47.312 -10.039 1 41.5 95 LYS A C 1
ATOM 752 O O . LYS A 1 95 ? -2.033 47.562 -10.172 1 41.5 95 LYS A O 1
ATOM 757 N N . THR A 1 96 ? -3.973 47.781 -11.039 1 41.47 96 THR A N 1
ATOM 758 C CA . THR A 1 96 ? -3.771 49.062 -11.711 1 41.47 96 THR A CA 1
ATOM 759 C C . THR A 1 96 ? -3.334 50.125 -10.711 1 41.47 96 THR A C 1
ATOM 761 O O . THR A 1 96 ? -4.062 50.438 -9.766 1 41.47 96 THR A O 1
ATOM 764 N N . ILE A 1 97 ? -2.121 50.25 -10.289 1 41.22 97 ILE A N 1
ATOM 765 C CA . ILE A 1 97 ? -1.645 51.406 -9.523 1 41.22 97 ILE A CA 1
ATOM 766 C C . ILE A 1 97 ? -2.18 52.688 -10.148 1 41.22 97 ILE A C 1
ATOM 768 O O . ILE A 1 97 ? 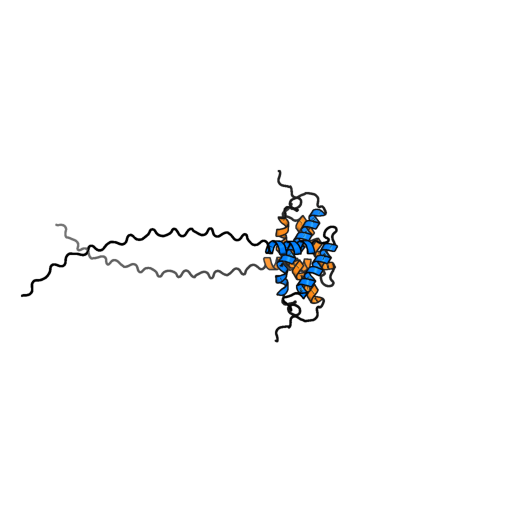-1.889 53 -11.305 1 41.22 97 ILE A O 1
ATOM 772 N N . GLY A 1 98 ? -3.43 53.125 -9.82 1 40.59 98 GLY A N 1
ATOM 773 C CA . GLY A 1 98 ? -3.961 54.406 -10.227 1 40.59 98 GLY A CA 1
ATOM 774 C C . GLY A 1 98 ? -2.939 55.531 -10.133 1 40.59 98 GLY A C 1
ATOM 775 O O . GLY A 1 98 ? -2.178 55.625 -9.172 1 40.59 98 GLY A O 1
ATOM 776 N N . THR A 1 99 ? -2.434 56.094 -11.289 1 47.28 99 THR A N 1
ATOM 777 C CA . THR A 1 99 ? -1.563 57.25 -11.391 1 47.28 99 THR A CA 1
ATOM 778 C C . THR A 1 99 ? -2.01 58.344 -10.422 1 47.28 99 THR A C 1
ATOM 780 O O . THR A 1 99 ? -3.189 58.688 -10.367 1 47.28 99 THR A O 1
ATOM 783 N N . PRO A 1 100 ? -1.369 58.562 -9.281 1 47.41 100 PRO A N 1
ATOM 784 C CA . PRO A 1 100 ? -1.829 59.594 -8.359 1 47.41 100 PRO A CA 1
ATOM 785 C C . PRO A 1 100 ? -2.156 60.906 -9.07 1 47.41 100 PRO A C 1
ATOM 787 O O . PRO A 1 100 ? -1.596 61.188 -10.133 1 47.41 100 PRO A O 1
ATOM 790 N N . PRO A 1 101 ? -3.238 61.562 -8.992 1 50.19 101 PRO A N 1
ATOM 791 C CA . PRO A 1 101 ? -3.502 62.812 -9.719 1 50.19 101 PRO A CA 1
ATOM 792 C C . PRO A 1 101 ? -2.363 63.812 -9.594 1 50.19 101 PRO A C 1
ATOM 794 O O . PRO A 1 101 ? -1.59 63.75 -8.633 1 50.19 101 PRO A O 1
ATOM 797 N N . PRO A 1 102 ? -1.878 64.5 -10.617 1 48.31 102 PRO A N 1
ATOM 798 C CA . PRO A 1 102 ? -0.776 65.438 -10.578 1 48.31 102 PRO A CA 1
ATOM 799 C C . PRO A 1 102 ? -0.93 66.5 -9.453 1 48.31 102 PRO A C 1
ATOM 801 O O . PRO A 1 102 ? -2.049 66.875 -9.141 1 48.31 102 PRO A O 1
ATOM 804 N N . LYS A 1 103 ? -0.122 66.562 -8.469 1 45 103 LYS A N 1
ATOM 805 C CA . LYS A 1 103 ? -0.124 67.5 -7.387 1 45 103 LYS A CA 1
ATOM 806 C C . LYS A 1 103 ? -0.155 68.938 -7.93 1 45 103 LYS A C 1
ATOM 808 O O . LYS A 1 103 ? 0.608 69.312 -8.836 1 45 103 LYS A O 1
ATOM 813 N N . LYS A 1 104 ? -1.244 69.688 -7.867 1 42.25 104 LYS A N 1
ATOM 814 C CA . LYS A 1 104 ? -1.354 71.125 -8.227 1 42.25 104 LYS A CA 1
ATOM 815 C C . LYS A 1 104 ? -0.283 71.938 -7.523 1 42.25 104 LYS A C 1
ATOM 817 O O . LYS A 1 104 ? -0.158 71.938 -6.301 1 42.25 104 LYS A O 1
ATOM 822 N N . ARG A 1 105 ? 0.834 72.312 -8.188 1 40.69 105 ARG A N 1
ATOM 823 C CA . ARG A 1 105 ? 1.854 73.25 -7.707 1 40.69 105 ARG A CA 1
ATOM 824 C C . ARG A 1 105 ? 1.235 74.562 -7.293 1 40.69 105 ARG A C 1
ATOM 826 O O . ARG A 1 105 ? 0.506 75.188 -8.07 1 40.69 105 ARG A O 1
ATOM 833 N N . LYS A 1 106 ? 1.064 74.812 -5.992 1 39.81 106 LYS A N 1
ATOM 834 C CA . LYS A 1 106 ? 0.653 76.125 -5.5 1 39.81 106 LYS A CA 1
ATOM 835 C C . LYS A 1 106 ? 1.612 77.25 -5.969 1 39.81 106 LYS A C 1
ATOM 837 O O . LYS A 1 106 ? 2.822 77.125 -5.762 1 39.81 106 LYS A O 1
ATOM 842 N N . VAL A 1 107 ? 1.352 78 -6.98 1 39.31 107 VAL A N 1
ATOM 843 C CA . VAL A 1 107 ? 2.049 79.25 -7.441 1 39.31 107 VAL A CA 1
ATOM 844 C C . VAL A 1 107 ? 2.195 80.188 -6.289 1 39.31 107 VAL A C 1
ATOM 846 O O . VAL A 1 107 ? 1.203 80.625 -5.668 1 39.31 107 VAL A O 1
ATOM 849 N N . LYS A 1 108 ? 3.346 80.25 -5.48 1 35.19 108 LYS A N 1
ATOM 850 C CA . LYS A 1 108 ? 3.691 81.25 -4.5 1 35.19 108 LYS A CA 1
ATOM 851 C C . LYS A 1 108 ? 3.588 82.688 -5.105 1 35.19 108 LYS A C 1
ATOM 853 O O . LYS A 1 108 ? 4.172 82.938 -6.156 1 35.19 108 LYS A O 1
ATOM 858 N N . ASP A 1 109 ? 2.574 83.438 -4.848 1 35.81 109 ASP A N 1
ATOM 859 C CA . ASP A 1 109 ? 2.375 84.875 -5.141 1 35.81 109 ASP A CA 1
ATOM 860 C C . ASP A 1 109 ? 3.559 85.688 -4.656 1 35.81 109 ASP A C 1
ATOM 862 O O . ASP A 1 109 ? 3.943 85.625 -3.486 1 35.81 109 ASP A O 1
ATOM 866 N N . GLU A 1 110 ? 4.527 86 -5.469 1 35.03 110 GLU A N 1
ATOM 867 C CA . GLU A 1 110 ? 5.648 86.938 -5.316 1 35.03 110 GLU A CA 1
ATOM 868 C C . GLU A 1 110 ? 5.191 88.312 -4.727 1 35.03 110 GLU A C 1
ATOM 870 O O . GLU A 1 110 ? 4.395 89 -5.336 1 35.03 110 GLU A O 1
ATOM 875 N N . ALA A 1 111 ? 5.09 88.5 -3.398 1 35.91 111 ALA A N 1
ATOM 876 C CA . ALA A 1 111 ? 4.809 89.812 -2.742 1 35.91 111 ALA A CA 1
ATOM 877 C C . ALA A 1 111 ? 5.848 90.812 -3.119 1 35.91 111 ALA A C 1
ATOM 879 O O . ALA A 1 111 ? 7.008 90.5 -3.379 1 35.91 111 ALA A O 1
ATOM 880 N N . ASP A 1 112 ? 5.473 92.062 -3.451 1 38.66 112 ASP A N 1
ATOM 881 C CA . ASP A 1 112 ? 5.996 93.312 -3.873 1 38.66 112 ASP A CA 1
ATOM 882 C C . ASP A 1 112 ? 6.934 93.938 -2.82 1 38.66 112 ASP A C 1
ATOM 884 O O . ASP A 1 112 ? 6.523 94.188 -1.684 1 38.66 112 ASP A O 1
ATOM 888 N N . GLU A 1 113 ? 8.164 93.562 -2.672 1 35.09 113 GLU A N 1
ATOM 889 C CA . GLU A 1 113 ? 9.141 94.188 -1.792 1 35.09 113 GLU A CA 1
ATOM 890 C C . GLU A 1 113 ? 9.328 95.688 -2.143 1 35.09 113 GLU A C 1
ATOM 892 O O . GLU A 1 113 ? 9.633 96 -3.289 1 35.09 113 GLU A O 1
ATOM 897 N N . GLU A 1 114 ? 8.727 96.562 -1.438 1 40.25 114 GLU A N 1
ATOM 898 C CA . GLU A 1 114 ? 8.883 98 -1.5 1 40.25 114 GLU A CA 1
ATOM 899 C C . GLU A 1 114 ? 10.328 98.438 -1.231 1 40.25 114 GLU A C 1
ATOM 901 O O . GLU A 1 114 ? 10.969 97.938 -0.311 1 40.25 114 GLU A O 1
ATOM 906 N N . PRO A 1 115 ? 11.023 99.125 -2.082 1 45.47 115 PRO A N 1
ATOM 907 C CA . PRO A 1 115 ? 12.383 99.688 -2.074 1 45.47 115 PRO A CA 1
ATOM 908 C C . PRO A 1 115 ? 12.625 100.625 -0.917 1 45.47 115 PRO A C 1
ATOM 910 O O . PRO A 1 115 ? 11.773 101.5 -0.635 1 45.47 115 PRO A O 1
ATOM 913 N N . GLU A 1 116 ? 13.141 100.25 0.158 1 38.09 116 GLU A N 1
ATOM 914 C CA . GLU A 1 116 ? 13.531 101.125 1.247 1 38.09 116 GLU A CA 1
ATOM 915 C C . GLU A 1 116 ? 14.477 102.188 0.753 1 38.09 116 GLU A C 1
ATOM 917 O O . GLU A 1 116 ? 15.422 101.938 0.013 1 38.09 116 GLU A O 1
ATOM 922 N N . GLU A 1 117 ? 14.117 103.5 0.78 1 37.19 117 GLU A N 1
ATOM 923 C CA . GLU A 1 117 ? 14.836 104.75 0.554 1 37.19 117 GLU A CA 1
ATOM 924 C C . GLU A 1 117 ? 16.047 104.875 1.475 1 37.19 117 GLU A C 1
ATOM 926 O O . GLU A 1 117 ? 15.992 104.438 2.639 1 37.19 117 GLU A O 1
ATOM 931 N N . GLU A 1 118 ? 17.266 104.938 1 1 42.47 118 GLU A N 1
ATOM 932 C CA . GLU A 1 118 ? 18.594 105.375 1.468 1 42.47 118 GLU A CA 1
ATOM 933 C C . GLU A 1 118 ? 18.531 106.688 2.256 1 42.47 118 GLU A C 1
ATOM 935 O O . GLU A 1 118 ? 18.188 107.688 1.708 1 42.47 118 GLU A O 1
ATOM 940 N N . ASP A 1 119 ? 18.141 106.812 3.592 1 28.86 119 ASP A N 1
ATOM 941 C CA . ASP A 1 119 ? 18.844 107.875 4.289 1 28.86 119 ASP A CA 1
ATOM 942 C C . ASP A 1 119 ? 20.266 107.438 4.684 1 28.86 119 ASP A C 1
ATOM 944 O O . ASP A 1 119 ? 20.469 106.312 5.086 1 28.86 119 ASP A O 1
ATOM 948 N N . MET B 1 1 ? 29.891 7.59 14.102 1 47.06 1 MET B N 1
ATOM 949 C CA . MET B 1 1 ? 30.062 6.566 13.078 1 47.06 1 MET B CA 1
ATOM 950 C C . MET B 1 1 ? 29.891 7.156 11.68 1 47.06 1 MET B C 1
ATOM 952 O O . MET B 1 1 ? 29.094 8.078 11.484 1 47.06 1 MET B O 1
ATOM 956 N N . PRO B 1 2 ? 30.875 7.02 10.898 1 52.41 2 PRO B N 1
ATOM 957 C CA . PRO B 1 2 ? 30.703 7.602 9.57 1 52.41 2 PRO B CA 1
ATOM 958 C C . PRO B 1 2 ? 29.312 7.367 9 1 52.41 2 PRO B C 1
ATOM 960 O O . PRO B 1 2 ? 28.672 6.359 9.312 1 52.41 2 PRO B O 1
ATOM 963 N N . PRO B 1 3 ? 28.625 8.375 8.594 1 56.59 3 PRO B N 1
ATOM 964 C CA . PRO B 1 3 ? 27.297 8.164 8.039 1 56.59 3 PRO B CA 1
ATOM 965 C C . PRO B 1 3 ? 27.219 6.941 7.125 1 56.59 3 PRO B C 1
ATOM 967 O O . PRO B 1 3 ? 28.203 6.598 6.469 1 56.59 3 PRO B O 1
ATOM 970 N N . LYS B 1 4 ? 26.344 6.031 7.457 1 65.12 4 LYS B N 1
ATOM 971 C CA . LYS B 1 4 ? 26.219 4.852 6.605 1 65.12 4 LYS B CA 1
ATOM 972 C C . LYS B 1 4 ? 26.109 5.242 5.137 1 65.12 4 LYS B C 1
ATOM 974 O O . LYS B 1 4 ? 25.469 6.238 4.797 1 65.12 4 LYS B O 1
ATOM 979 N N . SER B 1 5 ? 27.078 4.863 4.371 1 75.31 5 SER B N 1
ATOM 980 C CA . SER B 1 5 ? 27.234 5.199 2.959 1 75.31 5 SER B CA 1
ATOM 981 C C . SER B 1 5 ? 25.922 5.008 2.205 1 75.31 5 SER B C 1
ATOM 983 O O . SER B 1 5 ? 25.719 5.59 1.136 1 75.31 5 SER B O 1
ATOM 985 N N . GLY B 1 6 ? 24.969 4.344 2.803 1 87.06 6 GLY B N 1
ATOM 986 C CA . GLY B 1 6 ? 23.719 4.055 2.098 1 87.06 6 GLY B CA 1
ATOM 987 C C . GLY B 1 6 ? 23.906 3.08 0.947 1 87.06 6 GLY B C 1
ATOM 988 O O . GLY B 1 6 ? 22.984 2.875 0.151 1 87.06 6 GLY B O 1
ATOM 989 N N . ASN B 1 7 ? 25.156 2.395 0.823 1 92.31 7 ASN B N 1
ATOM 990 C CA . ASN B 1 7 ? 25.469 1.527 -0.306 1 92.31 7 ASN B CA 1
ATOM 991 C C . ASN B 1 7 ? 25.688 0.083 0.138 1 92.31 7 ASN B C 1
ATOM 993 O O . ASN B 1 7 ? 26.438 -0.661 -0.496 1 92.31 7 ASN B O 1
ATOM 997 N N . ASP B 1 8 ? 25.125 -0.265 1.283 1 94.38 8 ASP B N 1
ATOM 998 C CA . ASP B 1 8 ? 25.203 -1.649 1.736 1 94.38 8 ASP B CA 1
ATOM 999 C C . ASP B 1 8 ? 24.516 -2.594 0.753 1 94.38 8 ASP B C 1
ATOM 1001 O O . ASP B 1 8 ? 23.656 -2.176 -0.018 1 94.38 8 ASP B O 1
ATOM 1005 N N . PRO B 1 9 ? 25.047 -3.877 0.788 1 96.44 9 PRO B N 1
ATOM 1006 C CA . PRO B 1 9 ? 24.344 -4.848 -0.052 1 96.44 9 PRO B CA 1
ATOM 1007 C C . PRO B 1 9 ? 22.891 -5.043 0.368 1 96.44 9 PRO B C 1
ATOM 1009 O O . PRO B 1 9 ? 22.578 -5.043 1.562 1 96.44 9 PRO B O 1
ATOM 1012 N N . TRP B 1 10 ? 22.047 -5.125 -0.668 1 97 10 TRP B N 1
ATOM 1013 C CA . TRP B 1 10 ? 20.625 -5.402 -0.416 1 97 10 TRP B CA 1
ATOM 1014 C C . TRP B 1 10 ? 20.438 -6.812 0.131 1 97 10 TRP B C 1
ATOM 1016 O O . TRP B 1 10 ? 21.047 -7.766 -0.372 1 97 10 TRP B O 1
ATOM 1026 N N . ASN B 1 11 ? 19.734 -6.973 1.196 1 96.19 11 ASN B N 1
ATOM 1027 C CA . ASN B 1 11 ? 19.422 -8.305 1.701 1 96.19 11 ASN B CA 1
ATOM 1028 C C . ASN B 1 11 ? 17.922 -8.461 1.933 1 96.19 11 ASN B C 1
ATOM 1030 O O . ASN B 1 11 ? 17.141 -7.535 1.688 1 96.19 11 ASN B O 1
ATOM 1034 N N . ASP B 1 12 ? 17.469 -9.641 2.41 1 96.62 12 ASP B N 1
ATOM 1035 C CA . ASP B 1 12 ? 16.062 -9.984 2.539 1 96.62 12 ASP B CA 1
ATOM 1036 C C . ASP B 1 12 ? 15.383 -9.125 3.604 1 96.62 12 ASP B C 1
ATOM 1038 O O . ASP B 1 12 ? 14.188 -8.828 3.506 1 96.62 12 ASP B O 1
ATOM 1042 N N . GLU B 1 13 ? 16.125 -8.75 4.5 1 97.06 13 GLU B N 1
ATOM 1043 C CA . GLU B 1 13 ? 15.547 -7.93 5.562 1 97.06 13 GLU B CA 1
ATOM 1044 C C . GLU B 1 13 ? 15.086 -6.578 5.031 1 97.06 13 GLU B C 1
ATOM 1046 O O . GLU B 1 13 ? 14.055 -6.055 5.453 1 97.06 13 GLU B O 1
ATOM 1051 N N . HIS B 1 14 ? 15.828 -6.027 4.145 1 98.19 14 HIS B N 1
ATOM 1052 C CA . HIS B 1 14 ? 15.43 -4.77 3.527 1 98.19 14 HIS B CA 1
ATOM 1053 C C . HIS B 1 14 ? 14.086 -4.906 2.814 1 98.19 14 HIS B C 1
ATOM 1055 O O . HIS B 1 14 ? 13.203 -4.059 2.977 1 98.19 14 HIS B O 1
ATOM 1061 N N . THR B 1 15 ? 13.922 -6.027 2.109 1 98.44 15 THR B N 1
ATOM 1062 C CA . THR B 1 15 ? 12.672 -6.281 1.401 1 98.44 15 THR B CA 1
ATOM 1063 C C . THR B 1 15 ? 11.523 -6.461 2.385 1 98.44 15 THR B C 1
ATOM 1065 O O . THR B 1 15 ? 10.438 -5.91 2.188 1 98.44 15 THR B O 1
ATOM 1068 N N . ARG B 1 16 ? 11.836 -7.152 3.449 1 98.44 16 ARG B N 1
ATOM 1069 C CA . ARG B 1 16 ? 10.805 -7.391 4.453 1 98.44 16 ARG B CA 1
ATOM 1070 C C . ARG B 1 16 ? 10.344 -6.082 5.086 1 98.44 16 ARG B C 1
ATOM 1072 O O . ARG B 1 16 ? 9.148 -5.891 5.32 1 98.44 16 ARG B O 1
ATOM 1079 N N . GLU B 1 17 ? 11.281 -5.223 5.273 1 98.31 17 GLU B N 1
ATOM 1080 C CA . GLU B 1 17 ? 10.938 -3.936 5.871 1 98.31 17 GLU B CA 1
ATOM 1081 C C . GLU B 1 17 ? 10.094 -3.092 4.926 1 98.31 17 GLU B C 1
ATOM 1083 O O . GLU B 1 17 ? 9.18 -2.389 5.363 1 98.31 17 GLU B O 1
ATOM 1088 N N . ILE B 1 18 ? 10.328 -3.166 3.658 1 98.75 18 ILE B N 1
ATOM 1089 C CA . ILE B 1 18 ? 9.531 -2.438 2.68 1 98.75 18 ILE B CA 1
ATOM 1090 C C . ILE B 1 18 ? 8.109 -2.996 2.656 1 98.75 18 ILE B C 1
ATOM 1092 O O . ILE B 1 18 ? 7.137 -2.238 2.697 1 98.75 18 ILE B O 1
ATOM 1096 N N . ILE B 1 19 ? 8.031 -4.301 2.693 1 98.81 19 ILE B N 1
ATOM 1097 C CA . ILE B 1 19 ? 6.723 -4.953 2.662 1 98.81 19 ILE B CA 1
ATOM 1098 C C . ILE B 1 19 ? 5.934 -4.582 3.912 1 98.81 19 ILE B C 1
ATOM 1100 O O . ILE B 1 19 ? 4.758 -4.215 3.824 1 98.81 19 ILE B O 1
ATOM 1104 N N . ARG B 1 20 ? 6.602 -4.609 5.004 1 98.56 20 ARG B N 1
ATOM 1105 C CA . ARG B 1 20 ? 5.934 -4.25 6.25 1 98.56 20 ARG B CA 1
ATOM 1106 C C . ARG B 1 20 ? 5.449 -2.803 6.215 1 98.56 20 ARG B C 1
ATOM 1108 O O . ARG B 1 20 ? 4.32 -2.512 6.617 1 98.56 20 ARG B O 1
ATOM 1115 N N . GLY B 1 21 ? 6.277 -1.976 5.73 1 98.38 21 GLY B N 1
ATOM 1116 C CA . GLY B 1 21 ? 5.906 -0.576 5.594 1 98.38 21 GLY B CA 1
ATOM 1117 C C . GLY B 1 21 ? 4.719 -0.359 4.676 1 98.38 21 GLY B C 1
ATOM 1118 O O . GLY B 1 21 ? 3.842 0.459 4.969 1 98.38 21 GLY B O 1
ATOM 1119 N N . MET B 1 22 ? 4.645 -1.083 3.57 1 98.75 22 MET B N 1
ATOM 1120 C CA . MET B 1 22 ? 3.525 -0.984 2.637 1 98.75 22 MET B CA 1
ATOM 1121 C C . MET B 1 22 ? 2.225 -1.438 3.295 1 98.75 22 MET B C 1
ATOM 1123 O O . MET B 1 22 ? 1.201 -0.76 3.188 1 98.75 22 MET B O 1
ATOM 1127 N N . ILE B 1 23 ? 2.322 -2.562 3.99 1 98.81 23 ILE B N 1
ATOM 1128 C CA . ILE B 1 23 ? 1.16 -3.111 4.684 1 98.81 23 ILE B CA 1
ATOM 1129 C C . ILE B 1 23 ? 0.664 -2.115 5.727 1 98.81 23 ILE B C 1
ATOM 1131 O O . ILE B 1 23 ? -0.527 -1.796 5.773 1 98.81 23 ILE B O 1
ATOM 1135 N N . ARG B 1 24 ? 1.537 -1.592 6.457 1 98.25 24 ARG B N 1
ATOM 1136 C CA . ARG B 1 24 ? 1.191 -0.63 7.5 1 98.25 24 ARG B CA 1
ATOM 1137 C C . ARG B 1 24 ? 0.537 0.612 6.906 1 98.25 24 ARG B C 1
ATOM 1139 O O . ARG B 1 24 ? -0.499 1.068 7.391 1 98.25 24 ARG B O 1
ATOM 1146 N N . MET B 1 25 ? 1.087 1.095 5.871 1 98.12 25 MET B N 1
ATOM 1147 C CA . MET B 1 25 ? 0.594 2.309 5.227 1 98.12 25 MET B CA 1
ATOM 1148 C C . MET B 1 25 ? -0.825 2.109 4.707 1 98.12 25 MET B C 1
ATOM 1150 O O . MET B 1 25 ? -1.698 2.947 4.934 1 98.12 25 MET B O 1
ATOM 1154 N N . ILE B 1 26 ? -1.049 1.016 4.086 1 98.62 26 ILE B N 1
ATOM 1155 C CA . ILE B 1 26 ? -2.359 0.743 3.508 1 98.62 26 ILE B CA 1
ATOM 1156 C C . ILE B 1 26 ? -3.381 0.533 4.625 1 98.62 26 ILE B C 1
ATOM 1158 O O . ILE B 1 26 ? -4.477 1.101 4.586 1 98.62 26 ILE B O 1
ATOM 1162 N N . LEU B 1 27 ? -2.992 -0.187 5.637 1 98.31 27 LEU B N 1
ATOM 1163 C CA . LEU B 1 27 ? -3.906 -0.468 6.738 1 98.31 27 LEU B CA 1
ATOM 1164 C C . LEU B 1 27 ? -4.262 0.811 7.492 1 98.31 27 LEU B C 1
ATOM 1166 O O . LEU B 1 27 ? -5.402 0.985 7.926 1 98.31 27 LEU B O 1
ATOM 1170 N N . GLN B 1 28 ? -3.363 1.721 7.602 1 96.88 28 GLN B N 1
ATOM 1171 C CA . GLN B 1 28 ? -3.592 2.969 8.32 1 96.88 28 GLN B CA 1
ATOM 1172 C C . GLN B 1 28 ? -4.5 3.902 7.531 1 96.88 28 GLN B C 1
ATOM 1174 O O . GLN B 1 28 ? -5.129 4.797 8.102 1 96.88 28 GLN B O 1
ATOM 1179 N N . ASN B 1 29 ? -4.578 3.652 6.266 1 96.81 29 ASN B N 1
ATOM 1180 C CA . ASN B 1 29 ? -5.316 4.574 5.406 1 96.81 29 ASN B CA 1
ATOM 1181 C C . ASN B 1 29 ? -6.52 3.893 4.758 1 96.81 29 ASN B C 1
ATOM 1183 O O . ASN B 1 29 ? -7.039 4.375 3.752 1 96.81 29 ASN B O 1
ATOM 1187 N N . ARG B 1 30 ? -6.992 2.822 5.266 1 95.19 30 ARG B N 1
ATOM 1188 C CA . ARG B 1 30 ? -8.078 2.033 4.699 1 95.19 30 ARG B CA 1
ATOM 1189 C C . ARG B 1 30 ? -9.328 2.885 4.5 1 95.19 30 ARG B C 1
ATOM 1191 O O . ARG B 1 30 ? -10.047 2.723 3.51 1 95.19 30 ARG B O 1
ATOM 1198 N N . PRO B 1 31 ? -9.633 3.818 5.387 1 94.12 31 PRO B N 1
ATOM 1199 C CA . PRO B 1 31 ? -10.875 4.57 5.215 1 94.12 31 PRO B CA 1
ATOM 1200 C C . PRO B 1 31 ? -10.906 5.379 3.92 1 94.12 31 PRO B C 1
ATOM 1202 O O . PRO B 1 31 ? -11.984 5.688 3.406 1 94.12 31 PRO B O 1
ATOM 1205 N N . THR B 1 32 ? -9.703 5.711 3.441 1 95.94 32 THR B N 1
ATOM 1206 C CA . THR B 1 32 ? -9.625 6.426 2.174 1 95.94 32 THR B CA 1
ATOM 1207 C C . THR B 1 32 ? -10.305 5.633 1.062 1 95.94 32 THR B C 1
ATOM 1209 O O . THR B 1 32 ? -10.93 6.211 0.17 1 95.94 32 THR B O 1
ATOM 1212 N N . PHE B 1 33 ? -10.273 4.348 1.119 1 97.5 33 PHE B N 1
ATOM 1213 C CA . PHE B 1 33 ? -10.82 3.471 0.089 1 97.5 33 PHE B CA 1
ATOM 1214 C C . PHE B 1 33 ? -12.344 3.428 0.164 1 97.5 33 PHE B C 1
ATOM 1216 O O . PHE B 1 33 ? -13.016 3.178 -0.84 1 97.5 33 PHE B O 1
ATOM 1223 N N . TYR B 1 34 ? -12.883 3.752 1.291 1 94.56 34 TYR B N 1
ATOM 1224 C CA . TYR B 1 34 ? -14.312 3.611 1.515 1 94.56 34 TYR B CA 1
ATOM 1225 C C . TYR B 1 34 ? -15.094 4.695 0.774 1 94.56 34 TYR B C 1
ATOM 1227 O O . TYR B 1 34 ? -16.297 4.57 0.57 1 94.56 34 TYR B O 1
ATOM 1235 N N . THR B 1 35 ? -14.367 5.656 0.418 1 92.81 35 THR B N 1
ATOM 1236 C CA . THR B 1 35 ? -15.031 6.809 -0.18 1 92.81 35 THR B CA 1
ATOM 1237 C C . THR B 1 35 ? -14.789 6.852 -1.687 1 92.81 35 THR B C 1
ATOM 1239 O O . THR B 1 35 ? -15.188 7.805 -2.357 1 92.81 35 THR B O 1
ATOM 1242 N N . PHE B 1 36 ? -14.148 5.871 -2.223 1 95.69 36 PHE B N 1
ATOM 1243 C CA . PHE B 1 36 ? -13.961 5.828 -3.668 1 95.69 36 PHE B CA 1
ATOM 1244 C C . PHE B 1 36 ? -15.305 5.746 -4.383 1 95.69 36 PHE B C 1
ATOM 1246 O O . PHE B 1 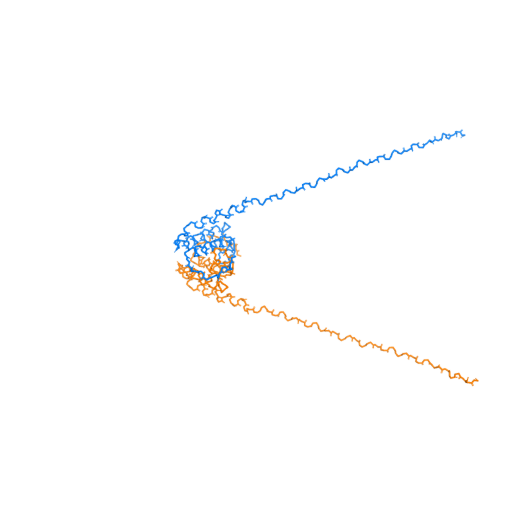36 ? -16.125 4.879 -4.078 1 95.69 36 PHE B O 1
ATOM 1253 N N . PRO B 1 37 ? -15.492 6.57 -5.344 1 95.31 37 PRO B N 1
ATOM 1254 C CA . PRO B 1 37 ? -16.766 6.523 -6.074 1 95.31 37 PRO B CA 1
ATOM 1255 C C . PRO B 1 37 ? -17.016 5.164 -6.727 1 95.31 37 PRO B C 1
ATOM 1257 O O . PRO B 1 37 ? -18.141 4.68 -6.73 1 95.31 37 PRO B O 1
ATOM 1260 N N . ALA B 1 38 ? -16 4.555 -7.18 1 95.44 38 ALA B N 1
ATOM 1261 C CA . ALA B 1 38 ? -16.109 3.281 -7.891 1 95.44 38 ALA B CA 1
ATOM 1262 C C . ALA B 1 38 ? -16.5 2.154 -6.938 1 95.44 38 ALA B C 1
ATOM 1264 O O . ALA B 1 38 ? -16.891 1.069 -7.371 1 95.44 38 ALA B O 1
ATOM 1265 N N . LEU B 1 39 ? -16.438 2.451 -5.656 1 97.25 39 LEU B N 1
ATOM 1266 C CA . LEU B 1 39 ? -16.703 1.404 -4.672 1 97.25 39 LEU B CA 1
ATOM 1267 C C . LEU B 1 39 ? -17.984 1.692 -3.895 1 97.25 39 LEU B C 1
ATOM 1269 O O . LEU B 1 39 ? -18.297 0.992 -2.93 1 97.25 39 LEU B O 1
ATOM 1273 N N . GLU B 1 40 ? -18.703 2.686 -4.25 1 94.69 40 GLU B N 1
ATOM 1274 C CA . GLU B 1 40 ? -19.906 3.102 -3.541 1 94.69 40 GLU B CA 1
ATOM 1275 C C . GLU B 1 40 ? -20.922 1.964 -3.457 1 94.69 40 GLU B C 1
ATOM 1277 O O . GLU B 1 40 ? -21.578 1.778 -2.426 1 94.69 40 GLU B O 1
ATOM 1282 N N . GLY B 1 41 ? -21 1.183 -4.461 1 94.81 41 GLY B N 1
ATOM 1283 C CA . GLY B 1 41 ? -21.984 0.114 -4.535 1 94.81 41 GLY B CA 1
ATOM 1284 C C . GLY B 1 41 ? -21.688 -1.036 -3.592 1 94.81 41 GLY B C 1
ATOM 1285 O O . GLY B 1 41 ? -22.562 -1.872 -3.33 1 94.81 41 GLY B O 1
ATOM 1286 N N . VAL B 1 42 ? -20.484 -0.978 -3.021 1 96.69 42 VAL B N 1
ATOM 1287 C CA . VAL B 1 42 ? -20.109 -2.104 -2.17 1 96.69 42 VAL B CA 1
ATOM 1288 C C . VAL B 1 42 ? -19.641 -1.591 -0.812 1 96.69 42 VAL B C 1
ATOM 1290 O O . VAL B 1 42 ? -18.906 -2.279 -0.106 1 96.69 42 VAL B O 1
ATOM 1293 N N . SER B 1 43 ? -20.016 -0.409 -0.471 1 95.19 43 SER B N 1
ATOM 1294 C CA . SER B 1 43 ? -19.469 0.26 0.708 1 95.19 43 SER B CA 1
ATOM 1295 C C . SER B 1 43 ? -20.422 0.153 1.891 1 95.19 43 SER B C 1
ATOM 1297 O O . SER B 1 43 ? -20.281 0.866 2.885 1 95.19 43 SER B O 1
ATOM 1299 N N . ALA B 1 44 ? -21.406 -0.724 1.823 1 91.81 44 ALA B N 1
ATOM 1300 C CA . ALA B 1 44 ? -22.359 -0.871 2.926 1 91.81 44 ALA B CA 1
ATOM 1301 C C . ALA B 1 44 ? -21.641 -1.256 4.215 1 91.81 44 ALA B C 1
ATOM 1303 O O . ALA B 1 44 ? -20.453 -1.609 4.195 1 91.81 44 ALA B O 1
ATOM 1304 N N . ASN B 1 45 ? -22.328 -1.074 5.359 1 93.75 45 ASN B N 1
ATOM 1305 C CA . ASN B 1 45 ? -21.812 -1.45 6.668 1 93.75 45 ASN B CA 1
ATOM 1306 C C . ASN B 1 45 ? -20.453 -0.794 6.938 1 93.75 45 ASN B C 1
ATOM 1308 O O . ASN B 1 45 ? -19.5 -1.464 7.344 1 93.75 45 ASN B O 1
ATOM 1312 N N . ARG B 1 46 ? -20.312 0.411 6.555 1 92.44 46 ARG B N 1
ATOM 1313 C CA . ARG B 1 46 ? -19.141 1.247 6.84 1 92.44 46 ARG B CA 1
ATOM 1314 C C . ARG B 1 46 ? -17.906 0.724 6.121 1 92.44 46 ARG B C 1
ATOM 1316 O O . ARG B 1 46 ? -16.797 0.787 6.656 1 92.44 46 ARG B O 1
ATOM 1323 N N . GLY B 1 47 ? -18.141 0.047 5.008 1 95.25 47 GLY B N 1
ATOM 1324 C CA . GLY B 1 47 ? -17.031 -0.372 4.172 1 95.25 47 GLY B CA 1
ATOM 1325 C C . GLY B 1 47 ? -16.422 -1.695 4.605 1 95.25 47 GLY B C 1
ATOM 1326 O O . GLY B 1 47 ? -15.273 -1.995 4.277 1 95.25 47 GLY B O 1
ATOM 1327 N N . ASP B 1 48 ? -17.188 -2.572 5.305 1 96.06 48 ASP B N 1
ATOM 1328 C CA . ASP B 1 48 ? -16.672 -3.824 5.852 1 96.06 48 ASP B CA 1
ATOM 1329 C C . ASP B 1 48 ? -16.156 -4.742 4.742 1 96.06 48 ASP B C 1
ATOM 1331 O O . ASP B 1 48 ? -15.125 -5.387 4.891 1 96.06 48 ASP B O 1
ATOM 1335 N N . ARG B 1 49 ? -16.828 -4.785 3.592 1 97.31 49 ARG B N 1
ATOM 1336 C CA . ARG B 1 49 ? -16.438 -5.641 2.479 1 97.31 49 ARG B CA 1
ATOM 1337 C C . ARG B 1 49 ? -15.148 -5.133 1.831 1 97.31 49 ARG B C 1
ATOM 1339 O O . ARG B 1 49 ? -14.297 -5.926 1.434 1 97.31 49 ARG B O 1
ATOM 1346 N N . ILE B 1 50 ? -15.023 -3.854 1.796 1 98.38 50 ILE B N 1
ATOM 1347 C CA . ILE B 1 50 ? -13.82 -3.24 1.234 1 98.38 50 ILE B CA 1
ATOM 1348 C C . ILE B 1 50 ? -12.625 -3.523 2.139 1 98.38 50 ILE B C 1
ATOM 1350 O O . ILE B 1 50 ? -11.57 -3.943 1.665 1 98.38 50 ILE B O 1
ATOM 1354 N N . ASN B 1 51 ? -12.875 -3.373 3.426 1 98 51 ASN B N 1
ATOM 1355 C CA . ASN B 1 51 ? -11.836 -3.66 4.406 1 98 51 ASN B CA 1
ATOM 1356 C C . ASN B 1 51 ? -11.383 -5.113 4.328 1 98 51 ASN B C 1
ATOM 1358 O O . ASN B 1 51 ? -10.18 -5.395 4.367 1 98 51 ASN B O 1
ATOM 1362 N N . ALA B 1 52 ? -12.305 -6.004 4.211 1 98.25 52 ALA B N 1
ATOM 1363 C CA . ALA B 1 52 ? -11.984 -7.426 4.109 1 98.25 52 ALA B CA 1
ATOM 1364 C C . ALA B 1 52 ? -11.148 -7.715 2.865 1 98.25 52 ALA B C 1
ATOM 1366 O O . ALA B 1 52 ? -10.18 -8.477 2.922 1 98.25 52 ALA B O 1
ATOM 1367 N N . LYS B 1 53 ? -11.492 -7.094 1.778 1 98.69 53 LYS B N 1
ATOM 1368 C CA . LYS B 1 53 ? -10.766 -7.305 0.53 1 98.69 53 LYS B CA 1
ATOM 1369 C C . LYS B 1 53 ? -9.352 -6.73 0.614 1 98.69 53 LYS B C 1
ATOM 1371 O O . LYS B 1 53 ? -8.398 -7.348 0.139 1 98.69 53 LYS B O 1
ATOM 1376 N N . ILE B 1 54 ? -9.203 -5.586 1.234 1 98.75 54 ILE B N 1
ATOM 1377 C CA . ILE B 1 54 ? -7.891 -4.98 1.436 1 98.75 54 ILE B CA 1
ATOM 1378 C C . ILE B 1 54 ? -6.996 -5.934 2.223 1 98.75 54 ILE B C 1
ATOM 1380 O O . ILE B 1 54 ? -5.859 -6.195 1.825 1 98.75 54 ILE B O 1
ATOM 1384 N N . LYS B 1 55 ? -7.504 -6.457 3.244 1 98.62 55 LYS B N 1
ATOM 1385 C CA . LYS B 1 55 ? -6.734 -7.383 4.066 1 98.62 55 LYS B CA 1
ATOM 1386 C C . LYS B 1 55 ? -6.359 -8.641 3.281 1 98.62 55 LYS B C 1
ATOM 1388 O O . LYS B 1 55 ? -5.242 -9.141 3.4 1 98.62 55 LYS B O 1
ATOM 1393 N N . GLN B 1 56 ? -7.285 -9.125 2.477 1 98.56 56 GLN B N 1
ATOM 1394 C CA . GLN B 1 56 ? -7.023 -10.289 1.639 1 98.56 56 GLN B CA 1
ATOM 1395 C C . GLN B 1 56 ? -5.883 -10.023 0.66 1 98.56 56 GLN B C 1
ATOM 1397 O O . GLN B 1 56 ? -4.988 -10.852 0.495 1 98.56 56 GLN B O 1
ATOM 1402 N N . ILE B 1 57 ? -5.895 -8.883 0.088 1 98.62 57 ILE B N 1
ATOM 1403 C CA . ILE B 1 57 ? -4.887 -8.508 -0.898 1 98.62 57 ILE B CA 1
ATOM 1404 C C . ILE B 1 57 ? -3.527 -8.367 -0.216 1 98.62 57 ILE B C 1
ATOM 1406 O O . ILE B 1 57 ? -2.518 -8.867 -0.716 1 98.62 57 ILE B O 1
ATOM 1410 N N . LEU B 1 58 ? -3.514 -7.742 0.919 1 98.75 58 LEU B N 1
ATOM 1411 C CA . LEU B 1 58 ? -2.271 -7.539 1.656 1 98.75 58 LEU B CA 1
ATOM 1412 C C . LEU B 1 58 ? -1.705 -8.867 2.141 1 98.75 58 LEU B C 1
ATOM 1414 O O . LEU B 1 58 ? -0.488 -9.062 2.148 1 98.75 58 LEU B O 1
ATOM 1418 N N . LYS B 1 59 ? -2.568 -9.789 2.529 1 98.69 59 LYS B N 1
ATOM 1419 C CA . LYS B 1 59 ? -2.117 -11.117 2.934 1 98.69 59 LYS B CA 1
ATOM 1420 C C . LYS B 1 59 ? -1.486 -11.859 1.76 1 98.69 59 LYS B C 1
ATOM 1422 O O . LYS B 1 59 ? -0.429 -12.477 1.907 1 98.69 59 LYS B O 1
ATOM 1427 N N . LYS B 1 60 ? -2.082 -11.75 0.63 1 98.25 60 LYS B N 1
ATOM 1428 C CA . LYS B 1 60 ? -1.517 -12.383 -0.558 1 98.25 60 LYS B CA 1
ATOM 1429 C C . LYS B 1 60 ? -0.157 -11.789 -0.907 1 98.25 60 LYS B C 1
ATOM 1431 O O . LYS B 1 60 ? 0.777 -12.516 -1.251 1 98.25 60 LYS B O 1
ATOM 1436 N N . LEU B 1 61 ? -0.069 -10.484 -0.779 1 98.25 61 LEU B N 1
ATOM 1437 C CA . LEU B 1 61 ? 1.212 -9.828 -1.009 1 98.25 61 LEU B CA 1
ATOM 1438 C C . LEU B 1 61 ? 2.275 -10.359 -0.054 1 98.25 61 LEU B C 1
ATOM 1440 O O . LEU B 1 61 ? 3.381 -10.703 -0.48 1 98.25 61 LEU B O 1
ATOM 1444 N N . SER B 1 62 ? 1.923 -10.367 1.18 1 98.25 62 SER B N 1
ATOM 1445 C CA . SER B 1 62 ? 2.869 -10.812 2.197 1 98.25 62 SER B CA 1
ATOM 1446 C C . SER B 1 62 ? 3.324 -12.242 1.938 1 98.25 62 SER B C 1
ATOM 1448 O O . SER B 1 62 ? 4.492 -12.578 2.152 1 98.25 62 SER B O 1
ATOM 1450 N N . GLU B 1 63 ? 2.525 -13.07 1.407 1 96.81 63 GLU B N 1
ATOM 1451 C CA . GLU B 1 63 ? 2.799 -14.484 1.178 1 96.81 63 GLU B CA 1
ATOM 1452 C C . GLU B 1 63 ? 3.771 -14.68 0.019 1 96.81 63 GLU B C 1
ATOM 1454 O O . GLU B 1 63 ? 4.355 -15.75 -0.133 1 96.81 63 GLU B O 1
ATOM 1459 N N . MET B 1 64 ? 3.951 -13.688 -0.757 1 96.25 64 MET B N 1
ATOM 1460 C CA . MET B 1 64 ? 4.867 -13.766 -1.892 1 96.25 64 MET B CA 1
ATOM 1461 C C . MET B 1 64 ? 6.316 -13.656 -1.431 1 96.25 64 MET B C 1
ATOM 1463 O O . MET B 1 64 ? 7.238 -13.945 -2.191 1 96.25 64 MET B O 1
ATOM 1467 N N . TYR B 1 65 ? 6.484 -13.219 -0.229 1 97.5 65 TYR B N 1
ATOM 1468 C CA . TYR B 1 65 ? 7.828 -12.945 0.265 1 97.5 65 TYR B CA 1
ATOM 1469 C C . TYR B 1 65 ? 8.109 -13.719 1.55 1 97.5 65 TYR B C 1
ATOM 1471 O O . TYR B 1 65 ? 7.414 -13.531 2.555 1 97.5 65 TYR B O 1
ATOM 1479 N N . PRO B 1 66 ? 9.164 -14.531 1.429 1 97.12 66 PRO B N 1
ATOM 1480 C CA . PRO B 1 66 ? 9.508 -15.305 2.625 1 97.12 66 PRO B CA 1
ATOM 1481 C C . PRO B 1 66 ? 9.75 -14.422 3.848 1 97.12 66 PRO B C 1
ATOM 1483 O O . PRO B 1 66 ? 10.414 -13.383 3.746 1 97.12 66 PRO B O 1
ATOM 1486 N N . GLY B 1 67 ? 9.18 -14.836 4.945 1 97.56 67 GLY B N 1
ATOM 1487 C CA . GLY B 1 67 ? 9.398 -14.125 6.191 1 97.56 67 GLY B CA 1
ATOM 1488 C C . GLY B 1 67 ? 8.391 -13.016 6.43 1 97.56 67 GLY B C 1
ATOM 1489 O O . GLY B 1 67 ? 8.445 -12.336 7.457 1 97.56 67 GLY B O 1
ATOM 1490 N N . CYS B 1 68 ? 7.516 -12.875 5.523 1 98.31 68 CYS B N 1
ATOM 1491 C CA . CYS B 1 68 ? 6.551 -11.781 5.66 1 98.31 68 CYS B CA 1
ATOM 1492 C C . CYS B 1 68 ? 5.172 -12.32 6.027 1 98.31 68 CYS B C 1
ATOM 1494 O O . CYS B 1 68 ? 4.211 -11.555 6.125 1 98.31 68 CYS B O 1
ATOM 1496 N N . GLU B 1 69 ? 5.301 -13.602 6.328 1 95.88 69 GLU B N 1
ATOM 1497 C CA . GLU B 1 69 ? 4.043 -14.234 6.711 1 95.88 69 GLU B CA 1
ATOM 1498 C C . GLU B 1 69 ? 3.51 -13.656 8.016 1 95.88 69 GLU B C 1
ATOM 1500 O O . GLU B 1 69 ? 4.277 -13.414 8.953 1 95.88 69 GLU B O 1
ATOM 1505 N N . GLY B 1 70 ? 2.34 -13.219 8.172 1 97 70 GLY B N 1
ATOM 1506 C CA . GLY B 1 70 ? 1.726 -12.75 9.406 1 97 70 GLY B CA 1
ATOM 1507 C C . GLY B 1 70 ? 1.788 -11.242 9.562 1 97 70 GLY B C 1
ATOM 1508 O O . GLY B 1 70 ? 1.204 -10.688 10.492 1 97 70 GLY B O 1
ATOM 1509 N N . PHE B 1 71 ? 2.518 -10.594 8.688 1 98.5 71 PHE B N 1
ATOM 1510 C CA . PHE B 1 71 ? 2.734 -9.164 8.812 1 98.5 71 PHE B CA 1
ATOM 1511 C C . PHE B 1 71 ? 1.407 -8.422 8.945 1 98.5 71 PHE B C 1
ATOM 1513 O O . PHE B 1 71 ? 1.295 -7.469 9.711 1 98.5 71 PHE B O 1
ATOM 1520 N N . VAL B 1 72 ? 0.451 -8.891 8.227 1 98.69 72 VAL B N 1
ATOM 1521 C CA . VAL B 1 72 ? -0.836 -8.203 8.242 1 98.69 72 VAL B CA 1
ATOM 1522 C C . VAL B 1 72 ? -1.457 -8.297 9.633 1 98.69 72 VAL B C 1
ATOM 1524 O O . VAL B 1 72 ? -1.869 -7.285 10.203 1 98.69 72 VAL B O 1
ATOM 1527 N N . GLU B 1 73 ? -1.471 -9.484 10.148 1 97.75 73 GLU B N 1
ATOM 1528 C CA . GLU B 1 73 ? -2.02 -9.68 11.492 1 97.75 73 GLU B CA 1
ATOM 1529 C C . GLU B 1 73 ? -1.224 -8.906 12.531 1 97.75 73 GLU B C 1
ATOM 1531 O O . GLU B 1 73 ? -1.802 -8.312 13.445 1 97.75 73 GLU B O 1
ATOM 1536 N N . GLU B 1 74 ? 0.005 -8.938 12.438 1 97.69 74 GLU B N 1
ATOM 1537 C CA . GLU B 1 74 ? 0.864 -8.219 13.367 1 97.69 74 GLU B CA 1
ATOM 1538 C C . GLU B 1 74 ? 0.6 -6.715 13.312 1 97.69 74 GLU B C 1
ATOM 1540 O O . GLU B 1 74 ? 0.466 -6.066 14.352 1 97.69 74 GLU B O 1
ATOM 1545 N N . GLU B 1 75 ? 0.487 -6.211 12.102 1 97.75 75 GLU B N 1
ATOM 1546 C CA . GLU B 1 75 ? 0.276 -4.773 11.953 1 97.75 75 GLU B CA 1
ATOM 1547 C C . GLU B 1 75 ? -1.114 -4.367 12.438 1 97.75 75 GLU B C 1
ATOM 1549 O O . GLU B 1 75 ? -1.293 -3.281 12.992 1 97.75 75 GLU B O 1
ATOM 1554 N N . ILE B 1 76 ? -2.066 -5.203 12.273 1 96.88 76 ILE B N 1
ATOM 1555 C CA . ILE B 1 76 ? -3.404 -4.938 12.789 1 96.88 76 ILE B CA 1
ATOM 1556 C C . ILE B 1 76 ? -3.359 -4.867 14.32 1 96.88 76 ILE B C 1
ATOM 1558 O O . ILE B 1 76 ? -3.945 -3.965 14.922 1 96.88 76 ILE B O 1
ATOM 1562 N N . LYS B 1 77 ? -2.682 -5.762 14.914 1 95.81 77 LYS B N 1
ATOM 1563 C CA . LYS B 1 77 ? -2.533 -5.77 16.375 1 95.81 77 LYS B CA 1
ATOM 1564 C C . LYS B 1 77 ? -1.814 -4.516 16.859 1 95.81 77 LYS B C 1
ATOM 1566 O O . LYS B 1 77 ? -2.191 -3.936 17.875 1 95.81 77 LYS B O 1
ATOM 1571 N N . ASN B 1 78 ? -0.852 -4.07 16.141 1 94 78 ASN B N 1
ATOM 1572 C CA . ASN B 1 78 ? -0.094 -2.875 16.5 1 94 78 ASN B CA 1
ATOM 1573 C C . ASN B 1 78 ? -0.958 -1.619 16.422 1 94 78 ASN B C 1
ATOM 1575 O O . ASN B 1 78 ? -0.771 -0.687 17.203 1 94 78 ASN B O 1
ATOM 1579 N N . MET B 1 79 ? -1.826 -1.57 15.484 1 90.75 79 MET B N 1
ATOM 1580 C CA . MET B 1 79 ? -2.705 -0.416 15.328 1 90.75 79 MET B CA 1
ATOM 1581 C C . MET B 1 79 ? -3.678 -0.306 16.5 1 90.75 79 MET B C 1
ATOM 1583 O O . MET B 1 79 ? -4.008 0.797 16.938 1 90.75 79 MET B O 1
ATOM 1587 N N . VAL B 1 80 ? -4.184 -1.408 16.938 1 83.38 80 VAL B N 1
ATOM 1588 C CA . VAL B 1 80 ? -5.117 -1.43 18.047 1 83.38 80 VAL B CA 1
ATOM 1589 C C . VAL B 1 80 ? -4.398 -0.985 19.328 1 83.38 80 VAL B C 1
ATOM 1591 O O . VAL B 1 80 ? -4.953 -0.227 20.125 1 83.38 80 VAL B O 1
ATOM 1594 N N . LYS B 1 81 ? -3.232 -1.331 19.516 1 75.31 81 LYS B N 1
ATOM 1595 C CA . LYS B 1 81 ? -2.449 -0.961 20.703 1 75.31 81 LYS B CA 1
ATOM 1596 C C . LYS B 1 81 ? -2.154 0.536 20.719 1 75.31 81 LYS B C 1
ATOM 1598 O O . LYS B 1 81 ? -2.195 1.173 21.766 1 75.31 81 LYS B O 1
ATOM 1603 N N . SER B 1 82 ? -1.831 0.99 19.562 1 67 82 SER B N 1
ATOM 1604 C CA . SER B 1 82 ? -1.507 2.41 19.469 1 67 82 SER B CA 1
ATOM 1605 C C . SER B 1 82 ? -2.732 3.275 19.75 1 67 82 SER B C 1
ATOM 1607 O O . SER B 1 82 ? -2.607 4.391 20.25 1 67 82 SER B O 1
ATOM 1609 N N . ARG B 1 83 ? -3.84 2.811 19.359 1 61.06 83 ARG B N 1
ATOM 1610 C CA . ARG B 1 83 ? -5.062 3.555 19.641 1 61.06 83 ARG B CA 1
ATOM 1611 C C . ARG B 1 83 ? -5.43 3.48 21.109 1 61.06 83 ARG B C 1
ATOM 1613 O O . ARG B 1 83 ? -6.062 4.391 21.656 1 61.06 83 ARG B O 1
ATOM 1620 N N . GLY B 1 84 ? -5.094 2.293 21.703 1 55.53 84 GLY B N 1
ATOM 1621 C CA . GLY B 1 84 ? -5.453 2.082 23.094 1 55.53 84 GLY B CA 1
ATOM 1622 C C . GLY B 1 84 ? -4.5 2.752 24.062 1 55.53 84 GLY B C 1
ATOM 1623 O O . GLY B 1 84 ? -4.641 2.613 25.281 1 55.53 84 GLY B O 1
ATOM 1624 N N . THR B 1 85 ? -3.355 2.979 23.531 1 50.09 85 THR B N 1
ATOM 1625 C CA . THR B 1 85 ? -2.58 3.633 24.578 1 50.09 85 THR B CA 1
ATOM 1626 C C . THR B 1 85 ? -3.213 4.969 24.969 1 50.09 85 THR B C 1
ATOM 1628 O O . THR B 1 85 ? -3.299 5.883 24.141 1 50.09 85 THR B O 1
ATOM 1631 N N . PRO B 1 86 ? -4.082 4.855 25.766 1 51.03 86 PRO B N 1
ATOM 1632 C CA . PRO B 1 86 ? -4.699 6.09 26.266 1 51.03 86 PRO B CA 1
ATOM 1633 C C . PRO B 1 86 ? -3.703 7.238 26.406 1 51.03 86 PRO B C 1
ATOM 1635 O O . PRO B 1 86 ? -2.551 7.016 26.781 1 51.03 86 PRO B O 1
ATOM 1638 N N . SER B 1 87 ? -3.789 8.172 25.484 1 47.84 87 SER B N 1
ATOM 1639 C CA . SER B 1 87 ? -3.006 9.375 25.75 1 47.84 87 SER B CA 1
ATOM 1640 C C . SER B 1 87 ? -2.846 9.602 27.25 1 47.84 87 SER B C 1
ATOM 1642 O O . SER B 1 87 ? -3.799 9.43 28.016 1 47.84 87 SER B O 1
ATOM 1644 N N . PRO B 1 88 ? -1.631 9.539 27.641 1 48.09 88 PRO B N 1
ATOM 1645 C CA . PRO B 1 88 ? -1.526 9.82 29.078 1 48.09 88 PRO B CA 1
ATOM 1646 C C . PRO B 1 88 ? -2.416 10.984 29.516 1 48.09 88 PRO B C 1
ATOM 1648 O O . PRO B 1 88 ? -2.414 12.039 28.875 1 48.09 88 PRO B O 1
ATOM 1651 N N . LYS B 1 89 ? -3.525 10.664 30.031 1 44.91 89 LYS B N 1
ATOM 1652 C CA . LYS B 1 89 ? -4.324 11.719 30.656 1 44.91 89 LYS B CA 1
ATOM 1653 C C . LYS B 1 89 ? -3.434 12.758 31.328 1 44.91 89 LYS B C 1
ATOM 1655 O O . LYS B 1 89 ? -2.658 12.43 32.219 1 44.91 89 LYS B O 1
ATOM 1660 N N . SER B 1 90 ? -2.922 13.727 30.703 1 44.5 90 SER B N 1
ATOM 1661 C CA . SER B 1 90 ? -2.309 14.844 31.422 1 44.5 90 SER B CA 1
ATOM 1662 C C . SER B 1 90 ? -3.037 15.125 32.719 1 44.5 90 SER B C 1
ATOM 1664 O O . SER B 1 90 ? -4.25 15.352 32.719 1 44.5 90 SER B O 1
ATOM 1666 N N . LYS B 1 91 ? -2.627 14.586 33.875 1 44.47 91 LYS B N 1
ATOM 1667 C CA . LYS B 1 91 ? -3.107 15.031 35.156 1 44.47 91 LYS B CA 1
ATOM 1668 C C . LYS B 1 91 ? -3.191 16.562 35.219 1 44.47 91 LYS B C 1
ATOM 1670 O O . LYS B 1 91 ? -2.178 17.25 35.094 1 44.47 91 LYS B O 1
ATOM 1675 N N . LYS B 1 92 ? -4.25 17.172 34.781 1 44.06 92 LYS B N 1
ATOM 1676 C CA . LYS B 1 92 ? -4.445 18.578 35.125 1 44.06 92 LYS B CA 1
ATOM 1677 C C . LYS B 1 92 ? -3.986 18.859 36.531 1 44.06 92 LYS B C 1
ATOM 1679 O O . LYS B 1 92 ? -4.461 18.219 37.5 1 44.06 92 LYS B O 1
ATOM 1684 N N . THR B 1 93 ? -2.773 19.156 36.844 1 43.31 93 THR B N 1
ATOM 1685 C CA . THR B 1 93 ? -2.404 19.703 38.125 1 43.31 93 THR B CA 1
ATOM 1686 C C . THR B 1 93 ? -3.473 20.656 38.656 1 43.31 93 THR B C 1
ATOM 1688 O O . THR B 1 93 ? -3.795 21.641 37.969 1 43.31 93 THR B O 1
ATOM 1691 N N . GLY B 1 94 ? -4.5 20.188 39.344 1 40.16 94 GLY B N 1
ATOM 1692 C CA . GLY B 1 94 ? -5.453 21.047 40.031 1 40.16 94 GLY B CA 1
ATOM 1693 C C . GLY B 1 94 ? -4.828 22.312 40.562 1 40.16 94 GLY B C 1
ATOM 1694 O O . GLY B 1 94 ? -3.838 22.25 41.312 1 40.16 94 GLY B O 1
ATOM 1695 N N . LYS B 1 95 ? -4.789 23.453 39.812 1 43.12 95 LYS B N 1
ATOM 1696 C CA . LYS B 1 95 ? -4.43 24.734 40.406 1 43.12 95 LYS B CA 1
ATOM 1697 C C . LYS B 1 95 ? -5.023 24.891 41.812 1 43.12 95 LYS B C 1
ATOM 1699 O O . LYS B 1 95 ? -6.23 24.734 42 1 43.12 95 LYS B O 1
ATOM 1704 N N . THR B 1 96 ? -4.301 24.594 42.906 1 44.25 96 THR B N 1
ATOM 1705 C CA . THR B 1 96 ? -4.672 24.922 44.281 1 44.25 96 THR B CA 1
ATOM 1706 C C . THR B 1 96 ? -5.297 26.312 44.344 1 44.25 96 THR B C 1
ATOM 1708 O O . THR B 1 96 ? -4.656 27.312 44 1 44.25 96 THR B O 1
ATOM 1711 N N . ILE B 1 97 ? -6.551 26.547 44.125 1 44.16 97 ILE B N 1
ATOM 1712 C CA . ILE B 1 97 ? -7.234 27.812 44.406 1 44.16 97 ILE B CA 1
ATOM 1713 C C . ILE B 1 97 ? -6.855 28.297 45.812 1 44.16 97 ILE B C 1
ATOM 1715 O O . ILE B 1 97 ? -7.121 27.609 46.781 1 44.16 97 ILE B O 1
ATOM 1719 N N . GLY B 1 98 ? -5.707 29.016 46 1 42.12 98 GLY B N 1
ATOM 1720 C CA . GLY B 1 98 ? -5.363 29.688 47.25 1 42.12 98 GLY B CA 1
ATOM 1721 C C . GLY B 1 98 ? -6.535 30.422 47.875 1 42.12 98 GLY B C 1
ATOM 1722 O O . GLY B 1 98 ? -7.309 31.078 47.188 1 42.12 98 GLY B O 1
ATOM 1723 N N . THR B 1 99 ? -7.105 29.938 49.031 1 49.34 99 THR B N 1
ATOM 1724 C CA . THR B 1 99 ? -8.133 30.562 49.875 1 49.34 99 THR B CA 1
ATOM 1725 C C . THR B 1 99 ? -7.852 32.062 50.031 1 49.34 99 THR B C 1
ATOM 1727 O O . THR B 1 99 ? -6.727 32.438 50.375 1 49.34 99 THR B O 1
ATOM 1730 N N . PRO B 1 100 ? -8.523 32.969 49.375 1 49.16 100 PRO B N 1
ATOM 1731 C CA . PRO B 1 100 ? -8.258 34.406 49.531 1 49.16 100 PRO B CA 1
ATOM 1732 C C . PRO B 1 100 ? -8.156 34.812 51 1 49.16 100 PRO B C 1
ATOM 1734 O O . PRO B 1 100 ? -8.758 34.188 51.875 1 49.16 100 PRO B O 1
ATOM 1737 N N . PRO B 1 101 ? -7.18 35.469 51.531 1 51.19 101 PRO B N 1
ATOM 1738 C CA . PRO B 1 101 ? -7.09 35.844 52.969 1 51.19 101 PRO B CA 1
ATOM 1739 C C . PRO B 1 101 ? -8.352 36.531 53.469 1 51.19 101 PRO B C 1
ATOM 1741 O O . PRO B 1 101 ? -9.094 37.125 52.688 1 51.19 101 PRO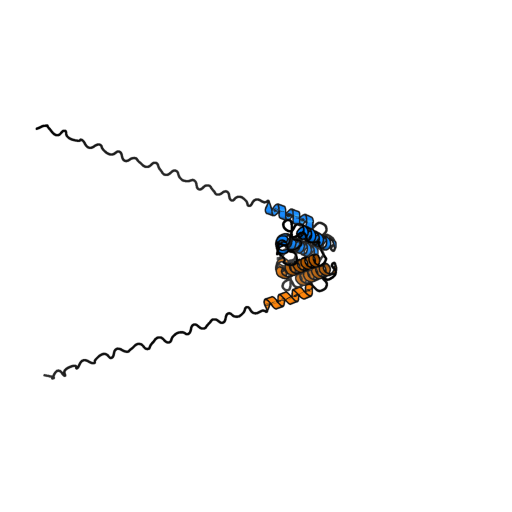 B O 1
ATOM 1744 N N . PRO B 1 102 ? -8.906 36.188 54.625 1 50.09 102 PRO B N 1
ATOM 1745 C CA . PRO B 1 102 ? -10.125 36.781 55.156 1 50.09 102 PRO B CA 1
ATOM 1746 C C . PRO B 1 102 ? -10.07 38.312 55.219 1 50.09 102 PRO B C 1
ATOM 1748 O O . PRO B 1 102 ? -9.008 38.875 55.438 1 50.09 102 PRO B O 1
ATOM 1751 N N . LYS B 1 103 ? -10.859 39 54.5 1 47.56 103 LYS B N 1
ATOM 1752 C CA . LYS B 1 103 ? -10.984 40.469 54.5 1 47.56 103 LYS B CA 1
ATOM 1753 C C . LYS B 1 103 ? -11.164 41 55.938 1 47.56 103 LYS B C 1
ATOM 1755 O O . LYS B 1 103 ? -11.969 40.469 56.688 1 47.56 103 LYS B O 1
ATOM 1760 N N . LYS B 1 104 ? -10.18 41.656 56.531 1 46.62 104 LYS B N 1
ATOM 1761 C CA . LYS B 1 104 ? -10.242 42.312 57.844 1 46.62 104 LYS B CA 1
ATOM 1762 C C . LYS B 1 104 ? -11.406 43.312 57.875 1 46.62 104 LYS B C 1
ATOM 1764 O O . LYS B 1 104 ? -11.523 44.188 57.031 1 46.62 104 LYS B O 1
ATOM 1769 N N . ARG B 1 105 ? -12.562 42.938 58.438 1 44.69 105 ARG B N 1
ATOM 1770 C CA . ARG B 1 105 ? -13.695 43.812 58.719 1 44.69 105 ARG B CA 1
ATOM 1771 C C . ARG B 1 105 ? -13.273 45.031 59.531 1 44.69 105 ARG B C 1
ATOM 1773 O O . ARG B 1 105 ? -12.641 44.906 60.562 1 44.69 105 ARG B O 1
ATOM 1780 N N . LYS B 1 106 ? -13.086 46.219 58.875 1 43.5 106 LYS B N 1
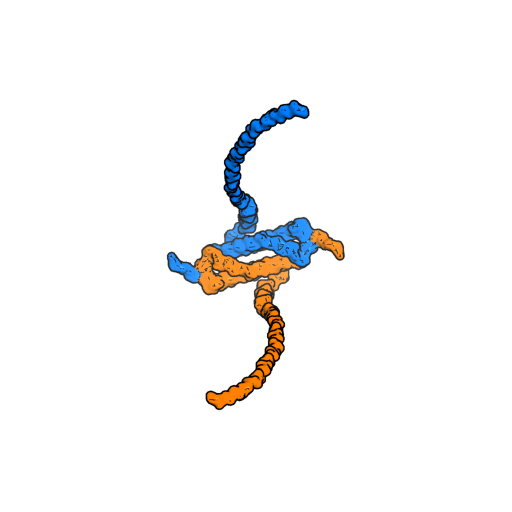ATOM 1781 C CA . LYS B 1 106 ? -12.859 47.469 59.562 1 43.5 106 LYS B CA 1
ATOM 1782 C C . LYS B 1 106 ? -13.945 47.719 60.625 1 43.5 106 LYS B C 1
ATOM 1784 O O . LYS B 1 106 ? -15.141 47.719 60.281 1 43.5 106 LYS B O 1
ATOM 1789 N N . VAL B 1 107 ? -13.734 47.438 61.875 1 43.06 107 VAL B N 1
ATOM 1790 C CA . VAL B 1 107 ? -14.562 47.781 63.031 1 43.06 107 VAL B CA 1
ATOM 1791 C C . VAL B 1 107 ? -14.859 49.281 63.031 1 43.06 107 VAL B C 1
ATOM 1793 O O . VAL B 1 107 ? -13.938 50.094 63.031 1 43.06 107 VAL B O 1
ATOM 1796 N N . LYS B 1 108 ? -15.977 49.781 62.344 1 38.94 108 LYS B N 1
ATOM 1797 C CA . LYS B 1 108 ? -16.469 51.125 62.469 1 38.94 108 LYS B CA 1
ATOM 1798 C C . LYS B 1 108 ? -16.578 51.562 63.938 1 38.94 108 LYS B C 1
ATOM 1800 O O . LYS B 1 108 ? -17.203 50.875 64.75 1 38.94 108 LYS B O 1
ATOM 1805 N N . ASP B 1 109 ? -15.633 52.281 64.5 1 39.28 109 ASP B N 1
ATOM 1806 C CA . ASP B 1 109 ? -15.625 53 65.75 1 39.28 109 ASP B CA 1
ATOM 1807 C C . ASP B 1 109 ? -16.922 53.75 66 1 39.28 109 ASP B C 1
ATOM 1809 O O . ASP B 1 109 ? -17.312 54.594 65.188 1 39.28 109 ASP B O 1
ATOM 1813 N N . GLU B 1 110 ? -17.922 53.125 66.562 1 37.44 110 GLU B N 1
ATOM 1814 C CA . GLU B 1 110 ? -19.188 53.688 67 1 37.44 110 GLU B CA 1
ATOM 1815 C C . GLU B 1 110 ? -18.969 54.969 67.812 1 37.44 110 GLU B C 1
ATOM 1817 O O . GLU B 1 110 ? -18.312 54.969 68.812 1 37.44 110 GLU B O 1
ATOM 1822 N N . ALA B 1 111 ? -18.828 56.156 67.125 1 39.34 111 ALA B N 1
ATOM 1823 C CA . ALA B 1 111 ? -18.766 57.469 67.688 1 39.34 111 ALA B CA 1
ATOM 1824 C C . ALA B 1 111 ? -19.906 57.688 68.688 1 39.34 111 ALA B C 1
ATOM 1826 O O . ALA B 1 111 ? -21 57.156 68.5 1 39.34 111 ALA B O 1
ATOM 1827 N N . ASP B 1 112 ? -19.578 58.062 69.875 1 41.53 112 ASP B N 1
ATOM 1828 C CA . ASP B 1 112 ? -20.234 58.406 71.125 1 41.53 112 ASP B CA 1
ATOM 1829 C C . ASP B 1 112 ? -21.281 59.5 70.938 1 41.53 112 ASP B C 1
ATOM 1831 O O . ASP B 1 112 ? -20.953 60.625 70.562 1 41.53 112 ASP B O 1
ATOM 1835 N N . GLU B 1 113 ? -22.391 59.219 70.25 1 37.38 113 GLU B N 1
ATOM 1836 C CA . GLU B 1 113 ? -23.469 60.188 70.125 1 37.38 113 GLU B CA 1
ATOM 1837 C C . GLU B 1 113 ? -23.906 60.719 71.5 1 37.38 113 GLU B C 1
ATOM 1839 O O . GLU B 1 113 ? -24.219 59.938 72.375 1 37.38 113 GLU B O 1
ATOM 1844 N N . GLU B 1 114 ? -23.422 61.875 71.875 1 41.69 114 GLU B N 1
ATOM 1845 C CA . GLU B 1 114 ? -23.797 62.656 73.062 1 41.69 114 GLU B CA 1
ATOM 1846 C C . GLU B 1 114 ? -25.312 62.812 73.125 1 41.69 114 GLU B C 1
ATOM 1848 O O . GLU B 1 114 ? -25.969 63.125 72.125 1 41.69 114 GLU B O 1
ATOM 1853 N N . PRO B 1 115 ? -25.969 62.219 74.125 1 45.31 115 PRO B N 1
ATOM 1854 C CA . PRO B 1 115 ? -27.391 62.281 74.438 1 45.31 115 PRO B CA 1
ATOM 1855 C C . PRO B 1 115 ? -27.922 63.688 74.5 1 45.31 115 PRO B C 1
ATOM 1857 O O . PRO B 1 115 ? -27.375 64.5 75.25 1 45.31 115 PRO B O 1
ATOM 1860 N N . GLU B 1 116 ? -28.188 64.25 73.375 1 38.25 116 GLU B N 1
ATOM 1861 C CA . GLU B 1 116 ? -28.797 65.625 73.438 1 38.25 116 GLU B CA 1
ATOM 1862 C C . GLU B 1 116 ? -30 65.625 74.375 1 38.25 116 GLU B C 1
ATOM 1864 O O . GLU B 1 116 ? -30.844 64.75 74.312 1 38.25 116 GLU B O 1
ATOM 1869 N N . GLU B 1 117 ? -29.891 66.25 75.5 1 38.25 117 GLU B N 1
ATOM 1870 C CA . GLU B 1 117 ? -30.891 66.625 76.5 1 38.25 117 GLU B CA 1
ATOM 1871 C C . GLU B 1 117 ? -32.125 67.25 75.875 1 38.25 117 GLU B C 1
ATOM 1873 O O . GLU B 1 117 ? -32 68.062 74.938 1 38.25 117 GLU B O 1
ATOM 1878 N N . GLU B 1 118 ? -33.219 66.562 75.688 1 38.69 118 GLU B N 1
ATOM 1879 C CA . GLU B 1 118 ? -34.562 67 75.438 1 38.69 118 GLU B CA 1
ATOM 1880 C C . GLU B 1 118 ? -34.875 68.312 76.188 1 38.69 118 GLU B C 1
ATOM 1882 O O . GLU B 1 118 ? -34.906 68.312 77.438 1 38.69 118 GLU B O 1
ATOM 1887 N N . ASP B 1 119 ? -34.469 69.562 75.75 1 30.12 119 ASP B N 1
ATOM 1888 C CA . ASP B 1 119 ? -35.344 70.625 76.125 1 30.12 119 ASP B CA 1
ATOM 1889 C C . ASP B 1 119 ? -36.688 70.562 75.438 1 30.12 119 ASP B C 1
ATOM 1891 O O . ASP B 1 119 ? -36.75 70.25 74.25 1 30.12 119 ASP B O 1
#

Solvent-accessible surface area (backbone atoms only — not comparable to full-atom values): 14836 Å² total; per-residue (Å²): 122,79,72,69,73,8,72,49,82,87,51,70,64,49,54,46,51,51,51,49,51,52,51,46,53,49,66,76,44,48,71,64,59,50,66,35,76,85,36,40,43,39,28,30,84,86,17,50,59,52,53,53,50,51,52,51,52,50,48,54,54,27,65,74,37,90,86,28,68,60,46,62,61,52,47,53,53,51,52,53,50,62,67,59,47,62,67,76,71,73,72,69,73,73,75,78,76,72,76,73,75,83,78,80,77,79,79,80,79,83,78,82,80,76,83,79,80,86,126,123,78,73,68,75,10,72,48,83,88,53,70,65,51,54,46,50,51,51,50,51,50,50,46,53,50,67,76,46,47,71,66,60,50,66,35,76,84,35,41,44,42,27,30,82,87,16,51,60,49,52,52,50,50,52,53,51,48,46,54,53,28,64,74,38,90,87,30,67,59,47,60,61,53,47,53,54,51,52,53,50,63,68,60,49,62,68,76,72,73,74,72,74,74,75,77,78,74,77,74,76,81,80,80,77,79,78,76,78,80,74,82,75,76,80,76,74,85,123

pLDDT: mean 78.05, std 24.93, range [28.86, 98.81]

Sequence (238 aa):
MPPKSGNDPWNDEHTREIIRGMIRMILQNRPTFYTFPALEGVSANRGDRINAKIKQILKKLSEMYPGCEGFVEEEIKNMVKSRGTPSPKSKKTGKTIGTPPPKKRKVKDEADEEPEEEDMPPKSGNDPWNDEHTREIIRGMIRMILQNRPTFYTFPALEGVSANRGDRINAKIKQILKKLSEMYPGCEGFVEEEIKNMVKSRGTPSPKSKKTGKTIGTPPPKKRKVKDEADEEPEEED

Secondary structure (DSSP, 8-state):
-----S-PPP-HHHHHHHHHHHHHHHHHTHHHHHT-GGGGGG-HHHHHHHHHHHHHHHHHHHHTSTT-TTHHHHHHHHHHHHHHS----------------------------------/-----S-PPP-HHHHHHHHHHHHHHHHHTHHHHHT-GGGGGG-HHHHHHHHHHHHHHHHHHHHTSTT-TTHHHHHHHHHHHHHHS----------------------------------

Foldseek 3Di:
DPPDPVPDDDDLVVVLVVLLVVLLVCLVCQLVVLPDPVCVVPNPPNNVVVNVVSLVVSQVVLVVGPPSHCSNVVSVVVVVVVVPPPPPPPPPPPPPPPPPPPDPPDPPPPDDPDDDDDD/DPPDPVPDDDDLVVVLVVLLVVLLVCLVCQLVVLPDPVCVVPNPPNNVVSNVVSLVVSQVVLVVGPPSHCSNVVSVVVVVVVVPPPPPPPPPPPPPPPPPPPDPPPPPPPPDPDPPDDD

Nearest PDB structures (foldseek):
  4oyd-assembly2_D  TM=5.641E-01  e=7.873E+00  synthetic construct
  7cq7-assembly1_B  TM=3.117E-01  e=7.430E+00  Homo sapiens

Radius of gyration: 38.17 Å; Cα contacts (8 Å, |Δi|>4): 160; chains: 2; bounding box: 66×123×93 Å

Organism: NCBI:txid1296121